Protein AF-0000000084381782 (afdb_homodimer)

Nearest PDB structures (foldseek):
  8chu-assembly1_B  TM=3.342E-01  e=2.076E-02  Homo sapiens
  6mnz-assembly1_B  TM=7.557E-01  e=1.069E+00  Acinetobacter baumannii
  8cht-assembly1_A  TM=3.251E-01  e=6.348E-02  Homo sapiens
  8e0w-assembly2_B  TM=3.576E-01  e=4.389E+00  Mus musculus
  8chu-assembly1_B  TM=3.341E-01  e=1.774E-02  Homo sapiens

Foldseek 3Di:
DPPPPPCVVCPPPQKDWLDWAWFQAQNAIWIWTKIARNVLRKIKIWTAHPDDPRHRPTFKMKIGHCLLVDPPQWDDPDLFKIWGAPIDIDGDDPPHDQQVQQDDPRRTGMTGGPHSVRVVCVNVSSVPPCPPVPPPPPPPPPPPD/DPPPPPCVVCPPPQKDWQDWAWFQAQNAIWIWTKIARNVLRKIKIWTAHPDDPRHRPTFKMKIGHCLLVDPPQWDDPDLFKIWGAPIDIDGDDPPHDQQVQQDDPRRTGMTGGPHSVRVVCVNVSSVPPCPPVPPPPPPPPPPPD

Secondary structure (DSSP, 8-state):
------HHHHHHHTEEEEEEEEEEETTEEEEEEEEEETTT--EEEEEEE-SSTTTT-EEEEEEESSGGGSTTSEEE-SSSEEEESS--EEE--TT--GGGGEETTTTEEEEEESSHHHHHHGGGGGS------------------/------HHHHHHHTEEEEEEEEEEETTEEEEEEEEEETTT--EEEEEEE-SSTTTT-EEEEEEESSGGGSTTSEEE-SSSEEEESS--EEE--TT--GGGGEETTTTEEEEEESSHHHHHHGGGGGS------------------

pLDDT: mean 82.88, std 23.73, range [21.62, 98.88]

Structure (mmCIF, N/CA/C/O backbone):
data_AF-0000000084381782-model_v1
#
loop_
_entity.id
_entity.type
_entity.pdbx_description
1 polymer 'PH domain-containing protein'
#
loop_
_atom_site.group_PDB
_atom_site.id
_atom_site.type_symbol
_atom_site.label_atom_id
_atom_site.label_alt_id
_atom_site.label_comp_id
_atom_site.label_asym_id
_atom_site.label_entity_id
_atom_site.label_seq_id
_atom_site.pdbx_PDB_ins_code
_atom_site.Cartn_x
_atom_site.Cartn_y
_atom_site.Cartn_z
_atom_site.occupancy
_atom_site.B_iso_or_equiv
_atom_site.auth_seq_id
_atom_site.auth_comp_id
_atom_site.auth_asym_id
_atom_site.auth_atom_id
_atom_site.pdbx_PDB_model_num
ATOM 1 N N . MET A 1 1 ? 2.871 -11.438 -27.047 1 21.62 1 MET A N 1
ATOM 2 C CA . MET A 1 1 ? 2.566 -10.016 -26.938 1 21.62 1 MET A CA 1
ATOM 3 C C . MET A 1 1 ? 2.779 -9.516 -25.516 1 21.62 1 MET A C 1
ATOM 5 O O . MET A 1 1 ? 2.043 -9.891 -24.594 1 21.62 1 MET A O 1
ATOM 9 N N . THR A 1 2 ? 4 -9.336 -25.031 1 27.7 2 THR A N 1
ATOM 10 C CA . THR A 1 2 ? 4.383 -8.766 -23.734 1 27.7 2 THR A CA 1
ATOM 11 C C . THR A 1 2 ? 3.844 -7.344 -23.594 1 27.7 2 THR A C 1
ATOM 13 O O . THR A 1 2 ? 4.078 -6.496 -24.469 1 27.7 2 THR A O 1
ATOM 16 N N . ILE A 1 3 ? 2.662 -7.164 -23.141 1 30.39 3 ILE A N 1
ATOM 17 C CA . ILE A 1 3 ? 2.123 -5.828 -22.906 1 30.39 3 ILE A CA 1
ATOM 18 C C . ILE A 1 3 ? 3.24 -4.895 -22.453 1 30.39 3 ILE A C 1
ATOM 20 O O . ILE A 1 3 ? 3.898 -5.148 -21.438 1 30.39 3 ILE A O 1
ATOM 24 N N . ASP A 1 4 ? 3.721 -4.086 -23.375 1 31.53 4 ASP A N 1
ATOM 25 C CA . ASP A 1 4 ? 4.672 -2.998 -23.172 1 31.53 4 ASP A CA 1
ATOM 26 C C . ASP A 1 4 ? 4.242 -2.088 -22.031 1 31.53 4 ASP A C 1
ATOM 28 O O . ASP A 1 4 ? 3.291 -1.315 -22.172 1 31.53 4 ASP A O 1
ATOM 32 N N . ILE A 1 5 ? 4.34 -2.508 -20.906 1 37.28 5 ILE A N 1
ATOM 33 C CA . ILE A 1 5 ? 4.199 -1.568 -19.797 1 37.28 5 ILE A CA 1
ATOM 34 C C . ILE A 1 5 ? 4.863 -0.242 -20.156 1 37.28 5 ILE A C 1
ATOM 36 O O . ILE A 1 5 ? 6.047 -0.206 -20.5 1 37.28 5 ILE A O 1
ATOM 40 N N . ASN A 1 6 ? 4.094 0.686 -20.625 1 34.97 6 ASN A N 1
ATOM 41 C CA . ASN A 1 6 ? 4.645 2.002 -20.922 1 34.97 6 ASN A CA 1
ATOM 42 C C . ASN A 1 6 ? 5.734 2.396 -19.938 1 34.97 6 ASN A C 1
ATOM 44 O O . ASN A 1 6 ? 5.52 2.354 -18.719 1 34.97 6 ASN A O 1
ATOM 48 N N . ALA A 1 7 ? 7 2.443 -20.266 1 38.06 7 ALA A N 1
ATOM 49 C CA . ALA A 1 7 ? 8.234 2.891 -19.625 1 38.06 7 ALA A CA 1
ATOM 50 C C . ALA A 1 7 ? 7.977 4.09 -18.719 1 38.06 7 ALA A C 1
ATOM 52 O O . ALA A 1 7 ? 8.641 4.25 -17.688 1 38.06 7 ALA A O 1
ATOM 53 N N . SER A 1 8 ? 7.102 4.867 -19.156 1 39.31 8 SER A N 1
ATOM 54 C CA . SER A 1 8 ? 6.836 6.098 -18.406 1 39.31 8 SER A CA 1
ATOM 55 C C . SER A 1 8 ? 6.301 5.797 -17.016 1 39.31 8 SER A C 1
ATOM 57 O O . SER A 1 8 ? 6.57 6.539 -16.062 1 39.31 8 SER A O 1
ATOM 59 N N . GLU A 1 9 ? 5.457 4.848 -16.875 1 43.03 9 GLU A N 1
ATOM 60 C CA . GLU A 1 9 ? 4.93 4.449 -15.578 1 43.03 9 GLU A CA 1
ATOM 61 C C . GLU A 1 9 ? 6.047 3.969 -14.656 1 43.03 9 GLU A C 1
ATOM 63 O O . GLU A 1 9 ? 5.969 4.145 -13.438 1 43.03 9 GLU A O 1
ATOM 68 N N . PHE A 1 10 ? 7.207 3.289 -15.281 1 42.75 10 PHE A N 1
ATOM 69 C CA . PHE A 1 10 ? 8.391 2.803 -14.586 1 42.75 10 PHE A CA 1
ATOM 70 C C . PHE A 1 10 ? 9.023 3.912 -13.75 1 42.75 10 PHE A C 1
ATOM 72 O O . PHE A 1 10 ? 9.477 3.666 -12.633 1 42.75 10 PHE A O 1
ATOM 79 N N . ARG A 1 11 ? 9.211 5.117 -14.508 1 45.03 11 ARG A N 1
ATOM 80 C CA . ARG A 1 11 ? 10.156 6.113 -14.008 1 45.03 11 ARG A CA 1
ATOM 81 C C . ARG A 1 11 ? 9.57 6.859 -12.805 1 45.03 11 ARG A C 1
ATOM 83 O O . ARG A 1 11 ? 10.312 7.305 -11.93 1 45.03 11 ARG A O 1
ATOM 90 N N . LEU A 1 12 ? 8.242 6.949 -12.797 1 49.5 12 LEU A N 1
ATOM 91 C CA . LEU A 1 12 ? 7.738 7.879 -11.797 1 49.5 12 LEU A CA 1
ATOM 92 C C . LEU A 1 12 ? 7.844 7.281 -10.398 1 49.5 12 LEU A C 1
ATOM 94 O O . LEU A 1 12 ? 8.047 8.008 -9.422 1 49.5 12 LEU A O 1
ATOM 98 N N . SER A 1 13 ? 7.996 5.941 -10.25 1 66.75 13 SER A N 1
ATOM 99 C CA . SER A 1 13 ? 7.91 5.391 -8.898 1 66.75 13 SER A CA 1
ATOM 100 C C . SER A 1 13 ? 9.227 4.738 -8.484 1 66.75 13 SER A C 1
ATOM 102 O O . SER A 1 13 ? 9.398 4.355 -7.324 1 66.75 13 SER A O 1
ATOM 104 N N . GLY A 1 14 ? 10.328 4.844 -9.391 1 82.06 14 GLY A N 1
ATOM 105 C CA . GLY A 1 14 ? 11.555 4.156 -9.031 1 82.06 14 GLY A CA 1
ATOM 106 C C . GLY A 1 14 ? 11.414 2.645 -9.023 1 82.06 14 GLY A C 1
ATOM 107 O O . GLY A 1 14 ? 12.273 1.938 -8.5 1 82.06 14 GLY A O 1
ATOM 108 N N . GLU A 1 15 ? 10.266 2.156 -9.578 1 87.81 15 GLU A N 1
ATOM 109 C CA . GLU A 1 15 ? 10.023 0.717 -9.602 1 87.81 15 GLU A CA 1
ATOM 110 C C . GLU A 1 15 ? 9.805 0.212 -11.023 1 87.81 15 GLU A C 1
ATOM 112 O O . GLU A 1 15 ? 9.297 0.943 -11.875 1 87.81 15 GLU A O 1
ATOM 117 N N . LYS A 1 16 ? 10.25 -0.992 -11.273 1 91.69 16 LYS A N 1
ATOM 118 C CA . LYS A 1 16 ? 9.992 -1.681 -12.539 1 91.69 16 LYS A CA 1
ATOM 119 C C . LYS A 1 16 ? 9.109 -2.908 -12.32 1 91.69 16 LYS A C 1
ATOM 121 O O . LYS A 1 16 ? 9.312 -3.662 -11.367 1 91.69 16 LYS A O 1
ATOM 126 N N . LYS A 1 17 ? 8.141 -3.062 -13.18 1 94 17 LYS A N 1
ATOM 127 C CA . LYS A 1 17 ? 7.293 -4.246 -13.133 1 94 17 LYS A CA 1
ATOM 128 C C . LYS A 1 17 ? 8.031 -5.477 -13.656 1 94 17 LYS A C 1
ATOM 130 O O . LYS A 1 17 ? 8.547 -5.461 -14.773 1 94 17 LYS A O 1
ATOM 135 N N . THR A 1 18 ? 8.008 -6.555 -12.891 1 96.44 18 THR A N 1
ATOM 136 C CA . THR A 1 18 ? 8.75 -7.742 -13.297 1 96.44 18 THR A CA 1
ATOM 137 C C . THR A 1 18 ? 7.809 -8.922 -13.531 1 96.44 18 THR A C 1
ATOM 139 O O . THR A 1 18 ? 8.203 -9.93 -14.109 1 96.44 18 THR A O 1
ATOM 142 N N . PHE A 1 19 ? 6.605 -8.836 -13.156 1 97.56 19 PHE A N 1
ATOM 143 C CA . PHE A 1 19 ? 5.672 -9.953 -13.242 1 97.56 19 PHE A CA 1
ATOM 144 C C . PHE A 1 19 ? 4.234 -9.477 -13.07 1 97.56 19 PHE A C 1
ATOM 146 O O . PHE A 1 19 ? 3.98 -8.516 -12.344 1 97.56 19 PHE A O 1
ATOM 153 N N . GLN A 1 20 ? 3.338 -10.172 -13.672 1 98.12 20 GLN A N 1
ATOM 154 C CA . GLN A 1 20 ? 1.912 -9.961 -13.453 1 98.12 20 GLN A CA 1
ATOM 155 C C . GLN A 1 20 ? 1.111 -11.219 -13.758 1 98.12 20 GLN A C 1
ATOM 157 O O . GLN A 1 20 ? 1.409 -11.938 -14.719 1 98.12 20 GLN A O 1
ATOM 162 N N . ALA A 1 21 ? 0.117 -11.477 -12.984 1 98.75 21 ALA A N 1
ATOM 163 C CA . ALA A 1 21 ? -0.781 -12.609 -13.211 1 98.75 21 ALA A CA 1
ATOM 164 C C . ALA A 1 21 ? -2.072 -12.445 -12.414 1 98.75 21 ALA A C 1
ATOM 166 O O . ALA A 1 21 ? -2.197 -11.531 -11.602 1 98.75 21 ALA A O 1
ATOM 167 N N . GLN A 1 22 ? -3.025 -13.328 -12.695 1 98.69 22 GLN A N 1
ATOM 168 C CA . GLN A 1 22 ? -4.273 -13.375 -11.938 1 98.69 22 GLN A CA 1
ATOM 169 C C . GLN A 1 22 ? -4.227 -14.469 -10.875 1 98.69 22 GLN A C 1
ATOM 171 O O . GLN A 1 22 ? -3.709 -15.562 -11.117 1 98.69 22 GLN A O 1
ATOM 176 N N . ILE A 1 23 ? -4.82 -14.156 -9.75 1 98.88 23 ILE A N 1
ATOM 177 C CA . ILE A 1 23 ? -4.805 -15.102 -8.633 1 98.88 23 ILE A CA 1
ATOM 178 C C . ILE A 1 23 ? -6.207 -15.234 -8.055 1 98.88 23 ILE A C 1
ATOM 180 O O . ILE A 1 23 ? -7.078 -14.398 -8.305 1 98.88 23 ILE A O 1
ATOM 184 N N . ILE A 1 24 ? -6.449 -16.344 -7.375 1 98.44 24 ILE A N 1
ATOM 185 C CA . ILE A 1 24 ? -7.613 -16.531 -6.512 1 98.44 24 ILE A CA 1
ATOM 186 C C . ILE A 1 24 ? -7.211 -16.328 -5.055 1 98.44 24 ILE A C 1
ATOM 188 O O . ILE A 1 24 ? -6.375 -17.062 -4.523 1 98.44 24 ILE A O 1
ATOM 192 N N . ASP A 1 25 ? -7.777 -15.398 -4.438 1 97.25 25 ASP A N 1
ATOM 193 C CA . ASP A 1 25 ? -7.352 -14.914 -3.125 1 97.25 25 ASP A CA 1
ATOM 194 C C . ASP A 1 25 ? -8.547 -14.578 -2.246 1 97.25 25 ASP A C 1
ATOM 196 O O . ASP A 1 25 ? -9.203 -13.555 -2.453 1 97.25 25 ASP A O 1
ATOM 200 N N . ASP A 1 26 ? -8.734 -15.422 -1.203 1 96.75 26 ASP A N 1
ATOM 201 C CA . ASP A 1 26 ? -9.859 -15.289 -0.285 1 96.75 26 ASP A CA 1
ATOM 202 C C . ASP A 1 26 ? -11.188 -15.328 -1.037 1 96.75 26 ASP A C 1
ATOM 204 O O . ASP A 1 26 ? -12.078 -14.516 -0.778 1 96.75 26 ASP A O 1
ATOM 208 N N . GLY A 1 27 ? -11.219 -16.188 -2.031 1 95.5 27 GLY A N 1
ATOM 209 C CA . GLY A 1 27 ? -12.453 -16.469 -2.736 1 95.5 27 GLY A CA 1
ATOM 210 C C . GLY A 1 27 ? -12.727 -15.508 -3.879 1 95.5 27 GLY A C 1
ATOM 211 O O . GLY A 1 27 ? -13.727 -15.641 -4.586 1 95.5 27 GLY A O 1
ATOM 212 N N . TYR A 1 28 ? -11.859 -14.547 -4.129 1 96.5 28 TYR A N 1
ATOM 213 C CA . TYR A 1 28 ? -12.031 -13.578 -5.207 1 96.5 28 TYR A CA 1
ATOM 214 C C . TYR A 1 28 ? -10.867 -13.641 -6.188 1 96.5 28 TYR A C 1
ATOM 216 O O . TYR A 1 28 ? -9.773 -14.094 -5.832 1 96.5 28 TYR A O 1
ATOM 224 N N . GLN A 1 29 ? -11.172 -13.203 -7.379 1 97.56 29 GLN A N 1
ATOM 225 C CA . GLN A 1 29 ? -10.094 -13.062 -8.344 1 97.56 29 GLN A CA 1
ATOM 226 C C . GLN A 1 29 ? -9.445 -11.688 -8.25 1 97.56 29 GLN A C 1
ATOM 228 O O . GLN A 1 29 ? -10.133 -10.664 -8.305 1 97.56 29 GLN A O 1
ATOM 233 N N . HIS A 1 30 ? -8.156 -11.656 -8.086 1 98.31 30 HIS A N 1
ATOM 234 C CA . HIS A 1 30 ? -7.375 -10.43 -8.031 1 98.31 30 HIS A CA 1
ATOM 235 C C . HIS A 1 30 ? -6.246 -10.438 -9.055 1 98.31 30 HIS A C 1
ATOM 237 O O . HIS A 1 30 ? -5.895 -11.5 -9.578 1 98.31 30 HIS A O 1
ATOM 243 N N . SER A 1 31 ? -5.816 -9.227 -9.445 1 98.12 31 SER A N 1
ATOM 244 C CA . SER A 1 31 ? -4.566 -9.078 -10.18 1 98.12 31 SER A CA 1
ATOM 245 C C . SER A 1 31 ? -3.375 -8.969 -9.234 1 98.12 31 SER A C 1
ATOM 247 O O . SER A 1 31 ? -3.42 -8.219 -8.258 1 98.12 31 SER A O 1
ATOM 249 N N . LEU A 1 32 ? -2.314 -9.773 -9.477 1 98.62 32 LEU A N 1
ATOM 250 C CA . LEU A 1 32 ? -1.061 -9.688 -8.734 1 98.62 32 LEU A CA 1
ATOM 251 C C . LEU A 1 32 ? 0.053 -9.125 -9.617 1 98.62 32 LEU A C 1
ATOM 253 O O . LEU A 1 32 ? 0.26 -9.594 -10.734 1 98.62 32 LEU A O 1
ATOM 257 N N . VAL A 1 33 ? 0.706 -8.133 -9.094 1 97.5 33 VAL A N 1
ATOM 258 C CA . VAL A 1 33 ? 1.853 -7.551 -9.781 1 97.5 33 VAL A CA 1
ATOM 259 C C . VAL A 1 33 ? 3.066 -7.551 -8.859 1 97.5 33 VAL A C 1
ATOM 261 O O . VAL A 1 33 ? 2.936 -7.348 -7.648 1 97.5 33 VAL A O 1
ATOM 264 N N . VAL A 1 34 ? 4.223 -7.832 -9.438 1 97.5 34 VAL A N 1
ATOM 265 C CA . VAL A 1 34 ? 5.488 -7.711 -8.727 1 97.5 34 VAL A CA 1
ATOM 266 C C . VAL A 1 34 ? 6.289 -6.539 -9.289 1 97.5 34 VAL A C 1
ATOM 268 O O . VAL A 1 34 ? 6.465 -6.426 -10.5 1 97.5 34 VAL A O 1
ATOM 271 N N . TYR A 1 35 ? 6.668 -5.66 -8.391 1 94 35 TYR A N 1
ATOM 272 C CA . TYR A 1 35 ? 7.555 -4.551 -8.719 1 94 35 TYR A CA 1
ATOM 273 C C . TYR A 1 35 ? 8.914 -4.715 -8.047 1 94 35 TYR A C 1
ATOM 275 O O . TYR A 1 35 ? 8.992 -5.207 -6.922 1 94 35 TYR A O 1
ATOM 283 N N . GLN A 1 36 ? 9.953 -4.266 -8.75 1 93.81 36 GLN A N 1
ATOM 284 C CA . GLN A 1 36 ? 11.289 -4.172 -8.172 1 93.81 36 GLN A CA 1
ATOM 285 C C . GLN A 1 36 ? 11.727 -2.715 -8.031 1 93.81 36 GLN A C 1
ATOM 287 O O . GLN A 1 36 ? 11.664 -1.95 -9 1 93.81 36 GLN A O 1
ATOM 292 N N . ASP A 1 37 ? 12.008 -2.402 -6.793 1 89.38 37 ASP A N 1
ATOM 293 C CA . ASP A 1 37 ? 12.617 -1.094 -6.562 1 89.38 37 ASP A CA 1
ATOM 294 C C . ASP A 1 37 ? 14.016 -1.026 -7.164 1 89.38 37 ASP A C 1
ATOM 296 O O . ASP A 1 37 ? 14.898 -1.801 -6.785 1 89.38 37 ASP A O 1
ATOM 300 N N . ILE A 1 38 ? 14.273 -0.089 -7.984 1 88.12 38 ILE A N 1
ATOM 301 C CA . ILE A 1 38 ? 15.523 -0.025 -8.742 1 88.12 38 ILE A CA 1
ATOM 302 C C . ILE A 1 38 ? 16.672 0.349 -7.809 1 88.12 38 ILE A C 1
ATOM 304 O O . ILE A 1 38 ? 17.766 -0.211 -7.906 1 88.12 38 ILE A O 1
ATOM 308 N N . ALA A 1 39 ? 16.469 1.196 -6.93 1 84.75 39 ALA A N 1
ATOM 309 C CA . ALA A 1 39 ? 17.516 1.704 -6.051 1 84.75 39 ALA A CA 1
ATOM 310 C C . ALA A 1 39 ? 17.906 0.664 -5.004 1 84.75 39 ALA A C 1
ATOM 312 O O . ALA A 1 39 ? 19.094 0.44 -4.754 1 84.75 39 ALA A O 1
ATOM 313 N N . THR A 1 40 ? 16.906 -0.037 -4.41 1 86.5 40 THR A N 1
ATOM 314 C CA . THR A 1 40 ? 17.188 -0.917 -3.279 1 86.5 40 THR A CA 1
ATOM 315 C C . THR A 1 40 ? 17.188 -2.377 -3.723 1 86.5 40 THR A C 1
ATOM 317 O O . THR A 1 40 ? 17.641 -3.252 -2.982 1 86.5 40 THR A O 1
ATOM 320 N N . GLN A 1 41 ? 16.719 -2.641 -4.871 1 90.81 41 GLN A N 1
ATOM 321 C CA . GLN A 1 41 ? 16.656 -3.975 -5.457 1 90.81 41 GLN A CA 1
ATOM 322 C C . GLN A 1 41 ? 15.641 -4.848 -4.715 1 90.81 41 GLN A C 1
ATOM 324 O O . GLN A 1 41 ? 15.586 -6.059 -4.934 1 90.81 41 GLN A O 1
ATOM 329 N N . SER A 1 42 ? 14.891 -4.27 -3.789 1 92.25 42 SER A N 1
ATOM 330 C CA . SER A 1 42 ? 13.828 -4.988 -3.096 1 92.25 42 SER A CA 1
ATOM 331 C C . SER A 1 42 ? 12.586 -5.129 -3.977 1 92.25 42 SER A C 1
ATOM 333 O O . SER A 1 42 ? 12.453 -4.426 -4.98 1 92.25 42 SER A O 1
ATOM 335 N N . PHE A 1 43 ? 11.711 -6.062 -3.59 1 95.25 43 PHE A N 1
ATOM 336 C CA . PHE A 1 43 ? 10.516 -6.32 -4.387 1 95.25 43 PHE A CA 1
ATOM 337 C C . PHE A 1 43 ? 9.258 -5.965 -3.605 1 95.25 43 PHE A C 1
ATOM 339 O O . PHE A 1 43 ? 9.242 -6.023 -2.373 1 95.25 43 PHE A O 1
ATOM 346 N N . ARG A 1 44 ? 8.258 -5.574 -4.309 1 94.56 44 ARG A N 1
ATOM 347 C CA . ARG A 1 44 ? 6.922 -5.352 -3.76 1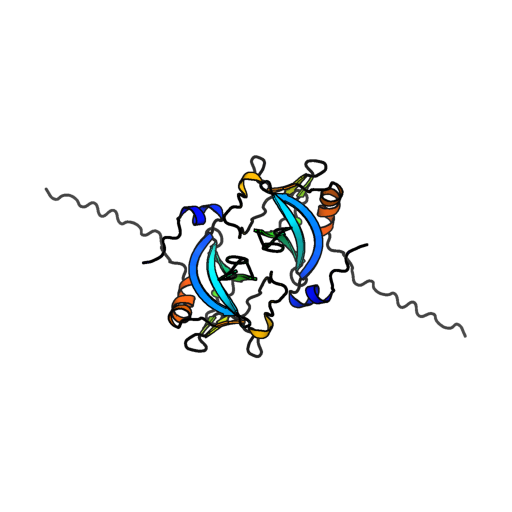 94.56 44 ARG A CA 1
ATOM 348 C C . ARG A 1 44 ? 5.879 -6.199 -4.484 1 94.56 44 ARG A C 1
ATOM 350 O O . ARG A 1 44 ? 5.809 -6.184 -5.715 1 94.56 44 ARG A O 1
ATOM 357 N N . LEU A 1 45 ? 5.156 -7.016 -3.744 1 97.5 45 LEU A N 1
ATOM 358 C CA . LEU A 1 45 ? 3.959 -7.68 -4.246 1 97.5 45 LEU A CA 1
ATOM 359 C C . LEU A 1 45 ? 2.729 -6.797 -4.059 1 97.5 45 LEU A C 1
ATOM 361 O O . LEU A 1 45 ? 2.529 -6.227 -2.984 1 97.5 45 LEU A O 1
ATOM 365 N N . HIS A 1 46 ? 1.964 -6.734 -5.098 1 96.69 46 HIS A N 1
ATOM 366 C CA . HIS A 1 46 ? 0.813 -5.84 -5.086 1 96.69 46 HIS A CA 1
ATOM 367 C C . HIS A 1 46 ? -0.42 -6.516 -5.676 1 96.69 46 HIS A C 1
ATOM 369 O O . HIS A 1 46 ? -0.453 -6.828 -6.867 1 96.69 46 HIS A O 1
ATOM 375 N N . ALA A 1 47 ? -1.412 -6.785 -4.848 1 98 47 ALA A N 1
ATOM 376 C CA . ALA A 1 47 ? -2.672 -7.371 -5.297 1 98 47 ALA A CA 1
ATOM 377 C C . ALA A 1 47 ? -3.768 -6.316 -5.387 1 98 47 ALA A C 1
ATOM 379 O O . ALA A 1 47 ? -3.932 -5.504 -4.473 1 98 47 ALA A O 1
ATOM 380 N N . MET A 1 48 ? -4.52 -6.352 -6.441 1 97.12 48 MET A N 1
ATOM 381 C CA . MET A 1 48 ? -5.574 -5.367 -6.672 1 97.12 48 MET A CA 1
ATOM 382 C C . MET A 1 48 ? -6.832 -6.031 -7.215 1 97.12 48 MET A C 1
ATOM 384 O O . MET A 1 48 ? -6.762 -7.113 -7.805 1 97.12 48 MET A O 1
ATOM 388 N N . VAL A 1 49 ? -7.977 -5.379 -7.047 1 96.62 49 VAL A N 1
ATOM 389 C CA . VAL A 1 49 ? -9.25 -5.844 -7.59 1 96.62 49 VAL A CA 1
ATOM 390 C C . VAL A 1 49 ? -9.164 -5.914 -9.117 1 96.62 49 VAL A C 1
ATOM 392 O O . VAL A 1 49 ? -8.617 -5.008 -9.75 1 96.62 49 VAL A O 1
ATOM 395 N N . ARG A 1 50 ? -9.664 -6.945 -9.625 1 95.19 50 ARG A N 1
ATOM 396 C CA . ARG A 1 50 ? -9.445 -7.211 -11.039 1 95.19 50 ARG A CA 1
ATOM 397 C C . ARG A 1 50 ? -10.562 -6.613 -11.891 1 95.19 50 ARG A C 1
ATOM 399 O O . ARG A 1 50 ? -10.328 -6.156 -13.008 1 95.19 50 ARG A O 1
ATOM 406 N N . ASP A 1 51 ? -11.758 -6.672 -11.391 1 92.5 51 ASP A N 1
ATOM 407 C CA . ASP A 1 51 ? -12.891 -6.316 -12.234 1 92.5 51 ASP A CA 1
ATOM 408 C C . ASP A 1 51 ? -13.875 -5.418 -11.492 1 92.5 51 ASP A C 1
ATOM 410 O O . ASP A 1 51 ? -13.766 -5.246 -10.273 1 92.5 51 ASP A O 1
ATOM 414 N N . GLY A 1 52 ? -14.82 -4.695 -12.359 1 92.69 52 GLY A N 1
ATOM 415 C CA . GLY A 1 52 ? -15.891 -3.912 -11.766 1 92.69 52 GLY A CA 1
ATOM 416 C C . GLY A 1 52 ? -15.477 -2.49 -11.43 1 92.69 52 GLY A C 1
ATOM 417 O O . GLY A 1 52 ? -14.461 -2 -11.938 1 92.69 52 GLY A O 1
ATOM 418 N N . VAL A 1 53 ? -16.25 -1.818 -10.617 1 90.38 53 VAL A N 1
ATOM 419 C CA . VAL A 1 53 ? -16.094 -0.402 -10.305 1 90.38 53 VAL A CA 1
ATOM 420 C C . VAL A 1 53 ? -14.836 -0.2 -9.445 1 90.38 53 VAL A C 1
ATOM 422 O O . VAL A 1 53 ? -14.211 0.859 -9.5 1 90.38 53 VAL A O 1
ATOM 425 N N . LEU A 1 54 ? -14.43 -1.252 -8.828 1 92.44 54 LEU A N 1
ATOM 426 C CA . LEU A 1 54 ? -13.281 -1.128 -7.934 1 92.44 54 LEU A CA 1
ATOM 427 C C . LEU A 1 54 ? -12.023 -1.69 -8.578 1 92.44 54 LEU A C 1
ATOM 429 O O . LEU A 1 54 ? -11.031 -1.94 -7.891 1 92.44 54 LEU A O 1
ATOM 433 N N . ARG A 1 55 ? -12.094 -1.864 -9.914 1 92.81 55 ARG A N 1
ATOM 434 C CA . ARG A 1 55 ? -10.922 -2.359 -10.625 1 92.81 55 ARG A CA 1
ATOM 435 C C . ARG A 1 55 ? -9.688 -1.522 -10.297 1 92.81 55 ARG A C 1
ATOM 437 O O . ARG A 1 55 ? -9.758 -0.292 -10.273 1 92.81 55 ARG A O 1
ATOM 444 N N . GLN A 1 56 ? -8.586 -2.229 -10.016 1 92.44 56 GLN A N 1
ATOM 445 C CA . GLN A 1 56 ? -7.277 -1.645 -9.734 1 92.44 56 GLN A CA 1
ATOM 446 C C . GLN A 1 56 ? -7.203 -1.127 -8.305 1 92.44 56 GLN A C 1
ATOM 448 O O . GLN A 1 56 ? -6.156 -0.649 -7.859 1 92.44 56 GLN A O 1
ATOM 453 N N . CYS A 1 57 ? -8.281 -1.249 -7.504 1 93.88 57 CYS A N 1
ATOM 454 C CA . CYS A 1 57 ? -8.195 -0.914 -6.09 1 93.88 57 CYS A CA 1
ATOM 455 C C . CYS A 1 57 ? -7.305 -1.901 -5.348 1 93.88 57 CYS A C 1
ATOM 457 O O . CYS A 1 57 ? -7.512 -3.113 -5.43 1 93.88 57 CYS A O 1
ATOM 459 N N . PRO A 1 58 ? -6.352 -1.363 -4.57 1 95.25 58 PRO A N 1
ATOM 460 C CA . PRO A 1 58 ? -5.438 -2.252 -3.85 1 95.25 58 PRO A CA 1
ATOM 461 C C . PRO A 1 58 ? -6.141 -3.08 -2.777 1 95.25 58 PRO A C 1
ATOM 463 O O . PRO A 1 58 ? -7.027 -2.574 -2.082 1 95.25 58 PRO A O 1
ATOM 466 N N . VAL A 1 59 ? -5.785 -4.297 -2.686 1 96.25 59 VAL A N 1
ATOM 467 C CA . VAL A 1 59 ? -6.293 -5.188 -1.648 1 96.25 59 VAL A CA 1
ATOM 468 C C . VAL A 1 59 ? -5.238 -5.375 -0.563 1 96.25 59 VAL A C 1
ATOM 470 O O . VAL A 1 59 ? -5.508 -5.164 0.621 1 96.25 59 VAL A O 1
ATOM 473 N N . TRP A 1 60 ? -4.02 -5.766 -0.96 1 94.94 60 TRP A N 1
ATOM 474 C CA . TRP A 1 60 ? -2.887 -5.863 -0.047 1 94.94 60 TRP A CA 1
ATOM 475 C C . TRP A 1 60 ? -1.571 -5.645 -0.786 1 94.94 60 TRP A C 1
ATOM 477 O O . TRP A 1 60 ? -1.521 -5.73 -2.016 1 94.94 60 TRP A O 1
ATOM 487 N N . THR A 1 61 ? -0.572 -5.242 -0.019 1 94.62 61 THR A N 1
ATOM 488 C CA . THR A 1 61 ? 0.807 -5.133 -0.482 1 94.62 61 THR A CA 1
ATOM 489 C C . THR A 1 61 ? 1.758 -5.84 0.478 1 94.62 61 THR A C 1
ATOM 491 O O . THR A 1 61 ? 1.541 -5.836 1.691 1 94.62 61 THR A O 1
ATOM 494 N N . ALA A 1 62 ? 2.748 -6.449 -0.096 1 95.25 62 ALA A N 1
ATOM 495 C CA . ALA A 1 62 ? 3.82 -7.043 0.699 1 95.25 62 ALA A CA 1
ATOM 496 C C . ALA A 1 62 ? 5.191 -6.656 0.149 1 95.25 62 ALA A C 1
ATOM 498 O O . ALA A 1 62 ? 5.344 -6.449 -1.057 1 95.25 62 ALA A O 1
ATOM 499 N N . PHE A 1 63 ? 6.086 -6.59 1.051 1 92.69 63 PHE A N 1
ATOM 500 C CA . PHE A 1 63 ? 7.453 -6.27 0.664 1 92.69 63 PHE A CA 1
ATOM 501 C C . PHE A 1 63 ? 8.375 -7.457 0.904 1 92.69 63 PHE A C 1
ATOM 503 O O . PHE A 1 63 ? 8.336 -8.078 1.966 1 92.69 63 PHE A O 1
ATOM 510 N N . VAL A 1 64 ? 9.102 -7.715 -0.135 1 95.88 64 VAL A N 1
ATOM 511 C CA . VAL A 1 64 ? 10.117 -8.766 -0.063 1 95.88 64 VAL A CA 1
ATOM 512 C C . VAL A 1 64 ? 11.508 -8.141 -0.121 1 95.88 64 VAL A C 1
ATOM 514 O O . VAL A 1 64 ? 11.93 -7.641 -1.166 1 95.88 64 VAL A O 1
ATOM 517 N N . THR A 1 65 ? 12.141 -8.125 1.006 1 92.81 65 THR A N 1
ATOM 518 C CA . THR A 1 65 ? 13.469 -7.543 1.115 1 92.81 65 THR A CA 1
ATOM 519 C C . THR A 1 65 ? 14.531 -8.633 1.23 1 92.81 65 THR A C 1
ATOM 521 O O . THR A 1 65 ? 14.977 -9.188 0.222 1 92.81 65 THR A O 1
ATOM 524 N N . HIS A 1 66 ? 14.664 -9.211 2.404 1 91.81 66 HIS A N 1
ATOM 525 C CA . HIS A 1 66 ? 15.688 -10.227 2.65 1 91.81 66 HIS A CA 1
ATOM 526 C C . HIS A 1 66 ? 15.148 -11.633 2.402 1 91.81 66 HIS A C 1
ATOM 528 O O . HIS A 1 66 ? 15.914 -12.578 2.266 1 91.81 66 HIS A O 1
ATOM 534 N N . GLN A 1 67 ? 13.875 -11.859 2.439 1 93.25 67 GLN A N 1
ATOM 535 C CA . GLN A 1 67 ? 13.258 -13.172 2.305 1 93.25 67 GLN A CA 1
ATOM 536 C C . GLN A 1 67 ? 13.758 -13.883 1.051 1 93.25 67 GLN A C 1
ATOM 538 O O . GLN A 1 67 ? 14.031 -15.086 1.082 1 93.25 67 GLN A O 1
ATOM 543 N N . SER A 1 68 ? 13.883 -13.086 -0.017 1 93.25 68 SER A N 1
ATOM 544 C CA . SER A 1 68 ? 14.188 -13.688 -1.313 1 93.25 68 SER A CA 1
ATOM 545 C C . SER A 1 68 ? 15.609 -14.234 -1.348 1 93.25 68 SER A C 1
ATOM 547 O O . SER A 1 68 ? 15.984 -14.961 -2.273 1 93.25 68 SER A O 1
ATOM 549 N N . ALA A 1 69 ? 16.391 -13.852 -0.425 1 92.12 69 ALA A N 1
ATOM 550 C CA . ALA A 1 69 ? 17.734 -14.398 -0.328 1 92.12 69 ALA A CA 1
ATOM 551 C C . ALA A 1 69 ? 17.703 -15.859 0.113 1 92.12 69 ALA A C 1
ATOM 553 O O . ALA A 1 69 ? 18.656 -16.609 -0.133 1 92.12 69 ALA A O 1
ATOM 554 N N . SER A 1 70 ? 16.703 -16.266 0.831 1 93.62 70 SER A N 1
ATOM 555 C CA . SER A 1 70 ? 16.562 -17.656 1.26 1 93.62 70 SER A CA 1
ATOM 556 C C . SER A 1 70 ? 16.062 -18.547 0.117 1 93.62 70 SER A C 1
ATOM 558 O O . SER A 1 70 ? 15.078 -18.219 -0.542 1 93.62 70 SER A O 1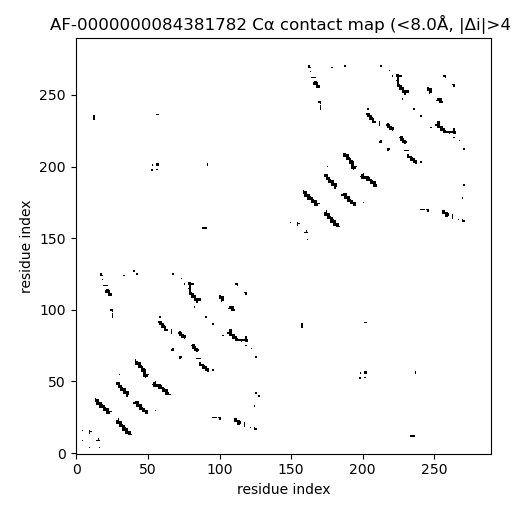
ATOM 560 N N . PRO A 1 71 ? 16.719 -19.688 -0.073 1 93.12 71 PRO A N 1
ATOM 561 C CA . PRO A 1 71 ? 16.281 -20.578 -1.146 1 93.12 71 PRO A CA 1
ATOM 562 C C . PRO A 1 71 ? 14.938 -21.234 -0.84 1 93.12 71 PRO A C 1
ATOM 564 O O . PRO A 1 71 ? 14.32 -21.844 -1.728 1 93.12 71 PRO A O 1
ATOM 567 N N . THR A 1 72 ? 14.453 -21.062 0.406 1 95 72 THR A N 1
ATOM 568 C CA . THR A 1 72 ? 13.242 -21.781 0.779 1 95 72 THR A CA 1
ATOM 569 C C . THR A 1 72 ? 12.078 -20.812 0.986 1 95 72 THR A C 1
ATOM 571 O O . THR A 1 72 ? 10.992 -21.219 1.408 1 95 72 THR A O 1
ATOM 574 N N . TRP A 1 73 ? 12.32 -19.578 0.73 1 96.62 73 TRP A N 1
ATOM 575 C CA . TRP A 1 73 ? 11.281 -18.609 1.047 1 96.62 73 TRP A CA 1
ATOM 576 C C . TRP A 1 73 ? 10.07 -18.781 0.143 1 96.62 73 TRP A C 1
ATOM 578 O O . TRP A 1 73 ? 8.953 -18.422 0.516 1 96.62 73 TRP A O 1
ATOM 588 N N . LEU A 1 74 ? 10.336 -19.328 -1.055 1 97.75 74 LEU A N 1
ATOM 589 C CA . LEU A 1 74 ? 9.32 -19.547 -2.084 1 97.75 74 LEU A CA 1
ATOM 590 C C . LEU A 1 74 ? 9.273 -21.016 -2.488 1 97.75 74 LEU A C 1
ATOM 592 O O . LEU A 1 74 ? 10.266 -21.562 -2.975 1 97.75 74 LEU A O 1
ATOM 596 N N . GLN A 1 75 ? 8.07 -21.609 -2.27 1 97.5 75 GLN A N 1
ATOM 597 C CA . GLN A 1 75 ? 7.938 -23.047 -2.537 1 97.5 75 GLN A CA 1
ATOM 598 C C . GLN A 1 75 ? 6.707 -23.328 -3.389 1 97.5 75 GLN A C 1
ATOM 600 O O . GLN A 1 75 ? 5.594 -22.938 -3.031 1 97.5 75 GLN A O 1
ATOM 605 N N . ARG A 1 76 ? 6.941 -24.062 -4.465 1 97.44 76 ARG A N 1
ATOM 606 C CA . ARG A 1 76 ? 5.816 -24.547 -5.254 1 97.44 76 ARG A CA 1
ATOM 607 C C . ARG A 1 76 ? 5.102 -25.688 -4.527 1 97.44 76 ARG A C 1
ATOM 609 O O . ARG A 1 76 ? 5.738 -26.641 -4.078 1 97.44 76 ARG A O 1
ATOM 616 N N . LYS A 1 77 ? 3.805 -25.609 -4.332 1 97.44 77 LYS A N 1
ATOM 617 C CA . LYS A 1 77 ? 3.029 -26.625 -3.621 1 97.44 77 LYS A CA 1
ATOM 618 C C . LYS A 1 77 ? 2.096 -27.375 -4.57 1 97.44 77 LYS A C 1
ATOM 620 O O . LYS A 1 77 ? 1.483 -28.375 -4.191 1 97.44 77 LYS A O 1
ATOM 625 N N . GLY A 1 78 ? 1.96 -27.047 -5.75 1 97.38 78 GLY A N 1
ATOM 626 C CA . GLY A 1 78 ? 1.119 -27.625 -6.785 1 97.38 78 GLY A CA 1
ATOM 627 C C . GLY A 1 78 ? 1.248 -26.922 -8.125 1 97.38 78 GLY A C 1
ATOM 628 O O . GLY A 1 78 ? 2.16 -26.109 -8.32 1 97.38 78 GLY A O 1
ATOM 629 N N . ARG A 1 79 ? 0.367 -27.172 -8.977 1 98.25 79 ARG A N 1
ATOM 630 C CA . ARG A 1 79 ? 0.42 -26.609 -10.32 1 98.25 79 ARG A CA 1
ATOM 631 C C . ARG A 1 79 ? 0.117 -25.125 -10.297 1 98.25 79 ARG A C 1
ATOM 633 O O . ARG A 1 79 ? 0.621 -24.359 -11.133 1 98.25 79 ARG A O 1
ATOM 640 N N . LYS A 1 80 ? -0.689 -24.734 -9.336 1 98.81 80 LYS A N 1
ATOM 641 C CA . LYS A 1 80 ? -1.13 -23.344 -9.344 1 98.81 80 LYS A CA 1
ATOM 642 C C . LYS A 1 80 ? -0.835 -22.656 -8.016 1 98.81 80 LYS A C 1
ATOM 644 O O . LYS A 1 80 ? -1.174 -21.5 -7.82 1 98.81 80 LYS A O 1
ATOM 649 N N . ARG A 1 81 ? -0.165 -23.375 -7.078 1 98.56 81 ARG A N 1
ATOM 650 C CA . ARG A 1 81 ? -0.024 -22.859 -5.719 1 98.56 81 ARG A CA 1
ATOM 651 C C . ARG A 1 81 ? 1.442 -22.625 -5.371 1 98.56 81 ARG A C 1
ATOM 653 O O . ARG A 1 81 ? 2.289 -23.484 -5.637 1 98.56 81 ARG A O 1
ATOM 660 N N . VAL A 1 82 ? 1.74 -21.516 -4.77 1 98.62 82 VAL A N 1
ATOM 661 C CA . VAL A 1 82 ? 3.066 -21.156 -4.273 1 98.62 82 VAL A CA 1
ATOM 662 C C . VAL A 1 82 ? 2.965 -20.672 -2.834 1 98.62 82 VAL A C 1
ATOM 664 O O . VAL A 1 82 ? 2.061 -19.891 -2.498 1 98.62 82 VAL A O 1
ATOM 667 N N . TRP A 1 83 ? 3.846 -21.125 -1.984 1 98.5 83 TRP A N 1
ATOM 668 C CA . TRP A 1 83 ? 3.938 -20.656 -0.605 1 98.5 83 TRP A CA 1
ATOM 669 C C . TRP A 1 83 ? 5.09 -19.672 -0.439 1 98.5 83 TRP A C 1
ATOM 671 O O . TRP A 1 83 ? 6.191 -19.906 -0.943 1 98.5 83 TRP A O 1
ATOM 681 N N . LEU A 1 84 ? 4.852 -18.641 0.182 1 98.25 84 LEU A N 1
ATOM 682 C CA . LEU A 1 84 ? 5.863 -17.672 0.574 1 98.25 84 LEU A CA 1
ATOM 683 C C . LEU A 1 84 ? 6.066 -17.672 2.086 1 98.25 84 LEU A C 1
ATOM 685 O O . LEU A 1 84 ? 5.105 -17.531 2.846 1 98.25 84 LEU A O 1
ATOM 689 N N . LYS A 1 85 ? 7.285 -17.797 2.479 1 96.56 85 LYS A N 1
ATOM 690 C CA . LYS A 1 85 ? 7.609 -17.812 3.902 1 96.56 85 LYS A CA 1
ATOM 691 C C . LYS A 1 85 ? 8.031 -16.422 4.375 1 96.56 85 LYS A C 1
ATOM 693 O O . LYS A 1 85 ? 8.734 -15.703 3.658 1 96.56 85 LYS A O 1
ATOM 698 N N . ASP A 1 86 ? 7.574 -16.062 5.566 1 93.25 86 ASP A N 1
ATOM 699 C CA . ASP A 1 86 ? 8.023 -14.875 6.289 1 93.25 86 ASP A CA 1
ATOM 700 C C . ASP A 1 86 ? 7.664 -13.594 5.531 1 93.25 86 ASP A C 1
ATOM 702 O O . ASP A 1 86 ? 8.469 -12.672 5.441 1 93.25 86 ASP A O 1
ATOM 706 N N . VAL A 1 87 ? 6.52 -13.602 4.93 1 93.94 87 VAL A N 1
ATOM 707 C CA . VAL A 1 87 ? 6.035 -12.422 4.223 1 93.94 87 VAL A CA 1
ATOM 708 C C . VAL A 1 87 ? 4.895 -11.773 5.008 1 93.94 87 VAL A C 1
ATOM 710 O O . VAL A 1 87 ? 3.934 -12.453 5.383 1 93.94 87 VAL A O 1
ATOM 713 N N . HIS A 1 88 ? 5.066 -10.516 5.328 1 90.19 88 HIS A N 1
ATOM 714 C CA . HIS A 1 88 ? 4.035 -9.727 5.98 1 90.19 88 HIS A CA 1
ATOM 715 C C . HIS A 1 88 ? 3.191 -8.969 4.961 1 90.19 88 HIS A C 1
ATOM 717 O O . HIS A 1 88 ? 3.73 -8.344 4.043 1 90.19 88 HIS A O 1
ATOM 723 N N . LEU A 1 89 ? 1.878 -9.016 5.18 1 93.38 89 LEU A N 1
ATOM 724 C CA . LEU A 1 89 ? 0.992 -8.266 4.297 1 93.38 89 LEU A CA 1
ATOM 725 C C . LEU A 1 89 ? 0.509 -6.984 4.969 1 93.38 89 LEU A C 1
ATOM 727 O O . LEU A 1 89 ? 0.178 -6.988 6.156 1 93.38 89 LEU A O 1
ATOM 731 N N . TYR A 1 90 ? 0.522 -5.941 4.199 1 89.62 90 TYR A N 1
ATOM 732 C CA . TYR A 1 90 ? -0.284 -4.766 4.52 1 89.62 90 TYR A CA 1
ATOM 733 C C . TYR A 1 90 ? -1.631 -4.82 3.807 1 89.62 90 TYR A C 1
ATOM 735 O O . TYR A 1 90 ? -1.697 -4.707 2.58 1 89.62 90 TYR A O 1
ATOM 743 N N . VAL A 1 91 ? -2.676 -4.945 4.609 1 91.94 91 VAL A N 1
ATOM 744 C CA . VAL A 1 91 ? -4.004 -5.176 4.055 1 91.94 91 VAL A CA 1
ATOM 745 C C . VAL A 1 91 ? -4.793 -3.869 4.031 1 91.94 91 VAL A C 1
ATOM 747 O O . VAL A 1 91 ? -4.859 -3.16 5.035 1 91.94 91 VAL A O 1
ATOM 750 N N . PHE A 1 92 ? -5.453 -3.621 2.85 1 90.25 92 PHE A N 1
ATOM 751 C CA . PHE A 1 92 ? -6.156 -2.357 2.66 1 90.25 92 PHE A CA 1
ATOM 752 C C . PHE A 1 92 ? -7.664 -2.584 2.574 1 90.25 92 PHE A C 1
ATOM 754 O O . PHE A 1 92 ? -8.438 -1.627 2.578 1 90.25 92 PHE A O 1
ATOM 761 N N . CYS A 1 93 ? -8.031 -3.773 2.416 1 88.31 93 CYS A N 1
ATOM 762 C CA . CYS A 1 93 ? -9.438 -4.133 2.26 1 88.31 93 CYS A CA 1
ATOM 763 C C . CYS A 1 93 ? -9.984 -4.758 3.535 1 88.31 93 CYS A C 1
ATOM 765 O O . CYS A 1 93 ? -9.531 -5.82 3.957 1 88.31 93 CYS A O 1
ATOM 767 N N . GLN A 1 94 ? -11.016 -4.184 4.039 1 83.81 94 GLN A N 1
ATOM 768 C CA . GLN A 1 94 ? -11.562 -4.594 5.328 1 83.81 94 GLN A CA 1
ATOM 769 C C . GLN A 1 94 ? -12.164 -5.996 5.246 1 83.81 94 GLN A C 1
ATOM 771 O O . GLN A 1 94 ? -12.125 -6.75 6.219 1 83.81 94 GLN A O 1
ATOM 776 N N . GLU A 1 95 ? -12.695 -6.34 4.117 1 88.12 95 GLU A N 1
ATOM 777 C CA . GLU A 1 95 ? -13.367 -7.625 3.963 1 88.12 95 GLU A CA 1
ATOM 778 C C . GLU A 1 95 ? -12.359 -8.75 3.719 1 88.12 95 GLU A C 1
ATOM 780 O O . GLU A 1 95 ? -12.711 -9.93 3.811 1 88.12 95 GLU A O 1
ATOM 785 N N . TYR A 1 96 ? -11.211 -8.375 3.449 1 93.12 96 TYR A N 1
ATOM 786 C CA . TYR A 1 96 ? -10.188 -9.367 3.129 1 93.12 96 TYR A CA 1
ATOM 787 C C . TYR A 1 96 ? -9.703 -10.078 4.387 1 93.12 96 TYR A C 1
ATOM 789 O O . TYR A 1 96 ? -9.391 -9.438 5.391 1 93.12 96 TYR A O 1
ATOM 797 N N . ARG A 1 97 ? -9.617 -11.406 4.301 1 93.38 97 ARG A N 1
ATOM 798 C CA . ARG A 1 97 ? -9.133 -12.242 5.398 1 93.38 97 ARG A CA 1
ATOM 799 C C . ARG A 1 97 ? -7.883 -13.016 4.992 1 93.38 97 ARG A C 1
ATOM 801 O O . ARG A 1 97 ? -7.977 -14.102 4.426 1 93.38 97 ARG A O 1
ATOM 808 N N . GLN A 1 98 ? -6.773 -12.438 5.422 1 93.5 98 GLN A N 1
ATOM 809 C CA . GLN A 1 98 ? -5.512 -13.039 5 1 93.5 98 GLN A CA 1
ATOM 810 C C . GLN A 1 98 ? -5.328 -14.422 5.613 1 93.5 98 GLN A C 1
ATOM 812 O O . GLN A 1 98 ? -4.625 -15.266 5.055 1 93.5 98 GLN A O 1
ATOM 817 N N . GLN A 1 99 ? -5.902 -14.672 6.758 1 93.81 99 GLN A N 1
ATOM 818 C CA . GLN A 1 99 ? -5.754 -15.945 7.449 1 93.81 99 GLN A CA 1
ATOM 819 C C . GLN A 1 99 ? -6.172 -17.109 6.555 1 93.81 99 GLN A C 1
ATOM 821 O O . GLN A 1 99 ? -5.637 -18.219 6.668 1 93.81 99 GLN A O 1
ATOM 826 N N . ASN A 1 100 ? -7.117 -16.875 5.637 1 95.44 100 ASN A N 1
ATOM 827 C CA . ASN A 1 100 ? -7.566 -17.906 4.719 1 95.44 100 ASN A CA 1
ATOM 828 C C . ASN A 1 100 ? -6.457 -18.344 3.764 1 95.44 100 ASN A C 1
ATOM 830 O O . ASN A 1 100 ? -6.539 -19.406 3.145 1 95.44 100 ASN A O 1
ATOM 834 N N . GLN A 1 101 ? -5.426 -17.516 3.633 1 97.06 101 GLN A N 1
ATOM 835 C CA . GLN A 1 101 ? -4.332 -17.797 2.711 1 97.06 101 GLN A CA 1
ATOM 836 C C . GLN A 1 101 ? -3.094 -18.281 3.461 1 97.06 101 GLN A C 1
ATOM 838 O O . GLN A 1 101 ? -2.076 -18.609 2.846 1 97.06 101 GLN A O 1
ATOM 843 N N . ARG A 1 102 ? -3.1 -18.234 4.734 1 96.75 102 ARG A N 1
ATOM 844 C CA . ARG A 1 102 ? -1.968 -18.719 5.523 1 96.75 102 ARG A CA 1
ATOM 845 C C . ARG A 1 102 ? -2.062 -20.219 5.77 1 96.75 102 ARG A C 1
ATOM 847 O O . ARG A 1 102 ? -3.111 -20.719 6.176 1 96.75 102 ARG A O 1
ATOM 854 N N . LYS A 1 103 ? -0.988 -20.875 5.438 1 95.62 103 LYS A N 1
ATOM 855 C CA . LYS A 1 103 ? -0.99 -22.344 5.434 1 95.62 103 LYS A CA 1
ATOM 856 C C . LYS A 1 103 ? 0.148 -22.891 6.289 1 95.62 103 LYS A C 1
ATOM 858 O O . LYS A 1 103 ? 1.21 -22.281 6.391 1 95.62 103 LYS A O 1
ATOM 863 N N . GLY A 1 104 ? -0.052 -24.094 6.75 1 92.12 104 GLY A N 1
ATOM 864 C CA . GLY A 1 104 ? 0.98 -24.797 7.496 1 92.12 104 GLY A CA 1
ATOM 865 C C . GLY A 1 104 ? 1.196 -24.25 8.891 1 92.12 104 GLY A C 1
ATOM 866 O O . GLY A 1 104 ? 0.615 -23.219 9.25 1 92.12 104 GLY A O 1
ATOM 867 N N . GLU A 1 105 ? 2.078 -24.859 9.602 1 90.12 105 GLU A N 1
ATOM 868 C CA . GLU A 1 105 ? 2.355 -24.484 10.984 1 90.12 105 GLU A CA 1
ATOM 869 C C . GLU A 1 105 ? 3.068 -23.141 11.062 1 90.12 105 GLU A C 1
ATOM 871 O O . GLU A 1 105 ? 2.826 -22.344 11.984 1 90.12 105 GLU A O 1
ATOM 876 N N . ALA A 1 106 ? 3.887 -22.859 10.047 1 89.94 106 ALA A N 1
ATOM 877 C CA . ALA A 1 106 ? 4.68 -21.641 10.062 1 89.94 106 ALA A CA 1
ATOM 878 C C . ALA A 1 106 ? 3.895 -20.469 9.477 1 89.94 106 ALA A C 1
ATOM 880 O O . ALA A 1 106 ? 4.383 -19.344 9.445 1 89.94 106 ALA A O 1
ATOM 881 N N . GLY A 1 107 ? 2.701 -20.719 9 1 94.88 107 GLY A N 1
ATOM 882 C CA . GLY A 1 107 ? 1.852 -1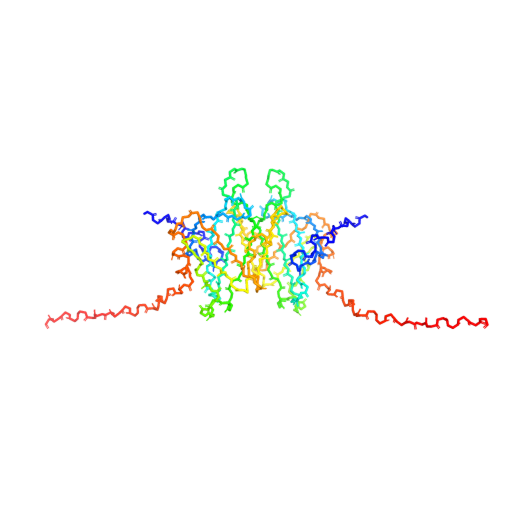9.656 8.484 1 94.88 107 GLY A CA 1
ATOM 883 C C . GLY A 1 107 ? 2.336 -19.094 7.164 1 94.88 107 GLY A C 1
ATOM 884 O O . GLY A 1 107 ? 2.303 -17.875 6.949 1 94.88 107 GLY A O 1
ATOM 885 N N . ALA A 1 108 ? 2.889 -19.953 6.273 1 97.44 108 ALA A N 1
ATOM 886 C CA . ALA A 1 108 ? 3.305 -19.516 4.945 1 97.44 108 ALA A CA 1
ATOM 887 C C . ALA A 1 108 ? 2.131 -18.922 4.172 1 97.44 108 ALA A C 1
ATOM 889 O O . ALA A 1 108 ? 1.005 -19.406 4.262 1 97.44 108 ALA A O 1
ATOM 890 N N . PHE A 1 109 ? 2.375 -17.891 3.453 1 98 109 PHE A N 1
ATOM 891 C CA . PHE A 1 109 ? 1.338 -17.25 2.654 1 98 109 PHE A CA 1
ATOM 892 C C . PHE A 1 109 ? 1.176 -17.953 1.312 1 98 109 PHE A C 1
ATOM 894 O O . PHE A 1 109 ? 2.123 -18.031 0.525 1 98 109 PHE A O 1
ATOM 901 N N . GLU A 1 110 ? 0.019 -18.438 1.048 1 98.62 110 GLU A N 1
ATOM 902 C CA . GLU A 1 110 ? -0.213 -19.172 -0.199 1 98.62 110 GLU A CA 1
ATOM 903 C C . GLU A 1 110 ? -0.78 -18.25 -1.275 1 98.62 110 GLU A C 1
ATOM 905 O O . GLU A 1 110 ? -1.763 -17.531 -1.041 1 98.62 110 GLU A O 1
ATOM 910 N N . ILE A 1 111 ? -0.161 -18.25 -2.381 1 98.81 111 ILE A N 1
ATOM 911 C CA . ILE A 1 111 ? -0.7 -17.625 -3.584 1 98.81 111 ILE A CA 1
ATOM 912 C C . ILE A 1 111 ? -1.253 -18.703 -4.52 1 98.81 111 ILE A C 1
ATOM 914 O O . ILE A 1 111 ? -0.53 -19.625 -4.914 1 98.81 111 ILE A O 1
ATOM 918 N N . ASN A 1 112 ? -2.568 -18.609 -4.824 1 98.81 112 ASN A N 1
ATOM 919 C CA . ASN A 1 112 ? -3.232 -19.484 -5.789 1 98.81 112 ASN A CA 1
ATOM 920 C C . ASN A 1 112 ? -3.432 -18.781 -7.133 1 98.81 112 ASN A C 1
ATOM 922 O O . ASN A 1 112 ? -4.27 -17.891 -7.25 1 98.81 112 ASN A O 1
ATOM 926 N N . PHE A 1 113 ? -2.707 -19.25 -8.086 1 98.88 113 PHE A N 1
ATOM 927 C CA . PHE A 1 113 ? -2.787 -18.625 -9.398 1 98.88 113 PHE A CA 1
ATOM 928 C C . PHE A 1 113 ? -3.955 -19.203 -10.195 1 98.88 113 PHE A C 1
ATOM 930 O O . PHE A 1 113 ? -4.305 -20.375 -10.047 1 98.88 113 PHE A O 1
ATOM 937 N N . VAL A 1 114 ? -4.531 -18.359 -11.031 1 98.81 114 VAL A N 1
ATOM 938 C CA . VAL A 1 114 ? -5.602 -18.812 -11.914 1 98.81 114 VAL A CA 1
ATOM 939 C C . VAL A 1 114 ? -5.043 -19.766 -12.969 1 98.81 114 VAL A C 1
ATOM 941 O O . VAL A 1 114 ? -5.68 -20.75 -13.32 1 98.81 114 VAL A O 1
ATOM 944 N N . SER A 1 115 ? -3.891 -19.484 -13.414 1 98.69 115 SER A N 1
ATOM 945 C CA . SER A 1 115 ? -3.281 -20.297 -14.453 1 98.69 115 SER A CA 1
ATOM 946 C C . SER A 1 115 ? -2.01 -20.969 -13.953 1 98.69 115 SER A C 1
ATOM 948 O O . SER A 1 115 ? -1.304 -20.422 -13.102 1 98.69 115 SER A O 1
ATOM 950 N N . GLU A 1 116 ? -1.703 -22.078 -14.586 1 98.62 116 GLU A N 1
ATOM 951 C CA . GLU A 1 116 ? -0.453 -22.766 -14.266 1 98.62 116 GLU A CA 1
ATOM 952 C C . GLU A 1 116 ? 0.755 -21.938 -14.68 1 98.62 116 GLU A C 1
ATOM 954 O O . GLU A 1 116 ? 1.788 -21.953 -14.008 1 98.62 116 GLU A O 1
ATOM 959 N N . SER A 1 117 ? 0.618 -21.312 -15.75 1 98.38 117 SER A N 1
ATOM 960 C CA . SER A 1 117 ? 1.692 -20.469 -16.25 1 98.38 117 SER A CA 1
ATOM 961 C C . SER A 1 117 ? 2.059 -19.391 -15.234 1 98.38 117 SER A C 1
ATOM 963 O O . SER A 1 117 ? 3.234 -19.062 -15.062 1 98.38 117 SER A O 1
ATOM 965 N N . GLY A 1 118 ? 1.06 -18.844 -14.578 1 98.5 118 GLY A N 1
ATOM 966 C CA . GLY A 1 118 ? 1.329 -17.859 -13.539 1 98.5 118 GLY A CA 1
ATOM 967 C C . GLY A 1 118 ? 2.209 -18.391 -12.43 1 98.5 118 GLY A C 1
ATOM 968 O O . GLY A 1 118 ? 3.213 -17.781 -12.07 1 98.5 118 GLY A O 1
ATOM 969 N N . ALA A 1 119 ? 1.847 -19.516 -11.945 1 98.75 119 ALA A N 1
ATOM 970 C CA . ALA A 1 119 ? 2.625 -20.141 -10.875 1 98.75 119 ALA A CA 1
ATOM 971 C C . ALA A 1 119 ? 4.027 -20.5 -11.352 1 98.75 119 ALA A C 1
ATOM 973 O O . ALA A 1 119 ? 5 -20.359 -10.609 1 98.75 119 ALA A O 1
ATOM 974 N N . ALA A 1 120 ? 4.109 -20.922 -12.562 1 98.12 120 ALA A N 1
ATOM 975 C CA . ALA A 1 120 ? 5.383 -21.391 -13.117 1 98.12 120 ALA A CA 1
ATOM 976 C C . ALA A 1 120 ? 6.359 -20.234 -13.281 1 98.12 120 ALA A C 1
ATOM 978 O O . ALA A 1 120 ? 7.566 -20.391 -13.086 1 98.12 120 ALA A O 1
ATOM 979 N N . HIS A 1 121 ? 5.934 -19.062 -13.664 1 98.06 121 HIS A N 1
ATOM 980 C CA . HIS A 1 121 ? 6.809 -17.938 -14 1 98.06 121 HIS A CA 1
ATOM 981 C C . HIS A 1 121 ? 7.012 -17.016 -12.797 1 98.06 121 HIS A C 1
ATOM 983 O O . HIS A 1 121 ? 7.914 -16.172 -12.797 1 98.06 121 HIS A O 1
ATOM 989 N N . PHE A 1 122 ? 6.262 -17.219 -11.758 1 98.56 122 PHE A N 1
ATOM 990 C CA . PHE A 1 122 ? 6.301 -16.344 -10.602 1 98.56 122 PHE A CA 1
ATOM 991 C C . PHE A 1 122 ? 7.699 -16.312 -9.992 1 98.56 122 PHE A C 1
ATOM 993 O O . PHE A 1 122 ? 8.234 -15.234 -9.703 1 98.56 122 PHE A O 1
ATOM 1000 N N . PRO A 1 123 ? 8.406 -17.422 -9.836 1 97.56 123 PRO A N 1
ATOM 1001 C CA . PRO A 1 123 ? 9.75 -17.359 -9.242 1 97.56 123 PRO A CA 1
ATOM 1002 C C . PRO A 1 123 ? 10.719 -16.516 -10.07 1 97.56 123 PRO A C 1
ATOM 1004 O O . PRO A 1 123 ? 11.641 -15.914 -9.516 1 97.56 123 PRO A O 1
ATOM 1007 N N . GLU A 1 124 ? 10.484 -16.391 -11.375 1 96.75 124 GLU A N 1
ATOM 1008 C CA . GLU A 1 124 ? 11.375 -15.656 -12.258 1 96.75 124 GLU A CA 1
ATOM 1009 C C . GLU A 1 124 ? 11.312 -14.156 -11.977 1 96.75 124 GLU A C 1
ATOM 1011 O O . GLU A 1 124 ? 12.227 -13.414 -12.344 1 96.75 124 GLU A O 1
ATOM 1016 N N . ALA A 1 125 ? 10.234 -13.734 -11.359 1 97.12 125 ALA A N 1
ATOM 1017 C CA . ALA A 1 125 ? 10.039 -12.32 -11.062 1 97.12 125 ALA A CA 1
ATOM 1018 C C . ALA A 1 125 ? 11.156 -11.789 -10.172 1 97.12 125 ALA A C 1
ATOM 1020 O O . ALA A 1 125 ? 11.453 -10.594 -10.188 1 97.12 125 ALA A O 1
ATOM 1021 N N . PHE A 1 126 ? 11.766 -12.68 -9.453 1 96.62 126 PHE A N 1
ATOM 1022 C CA . PHE A 1 126 ? 12.688 -12.25 -8.406 1 96.62 126 PHE A CA 1
ATOM 1023 C C . PHE A 1 126 ? 14.133 -12.523 -8.805 1 96.62 126 PHE A C 1
ATOM 1025 O O . PHE A 1 126 ? 15.055 -12.359 -8 1 96.62 126 PHE A O 1
ATOM 1032 N N . LEU A 1 127 ? 14.289 -12.953 -9.984 1 89.44 127 LEU A N 1
ATOM 1033 C CA . LEU A 1 127 ? 15.633 -13.203 -10.492 1 89.44 127 LEU A CA 1
ATOM 1034 C C . LEU A 1 127 ? 16.25 -11.922 -11.039 1 89.44 127 LEU A C 1
ATOM 1036 O O . LEU A 1 127 ? 15.57 -11.117 -11.664 1 89.44 127 LEU A O 1
ATOM 1040 N N . SER A 1 128 ? 16.891 -11.156 -10.211 1 68.06 128 SER A N 1
ATOM 1041 C CA . SER A 1 128 ? 17.547 -9.953 -10.695 1 68.06 128 SER A CA 1
ATOM 1042 C C . SER A 1 128 ? 18.188 -10.188 -12.055 1 68.06 128 SER A C 1
ATOM 1044 O O . SER A 1 128 ? 18.844 -11.211 -12.273 1 68.06 128 SER A O 1
ATOM 1046 N N . ALA A 1 129 ? 17.469 -9.812 -13.125 1 53.41 129 ALA A N 1
ATOM 1047 C CA . ALA A 1 129 ? 18.281 -9.891 -14.336 1 53.41 129 ALA A CA 1
ATOM 1048 C C . ALA A 1 129 ? 19.703 -9.406 -14.078 1 53.41 129 ALA A C 1
ATOM 1050 O O . ALA A 1 129 ? 19.922 -8.258 -13.688 1 53.41 129 ALA A O 1
ATOM 1051 N N . ALA A 1 130 ? 20.547 -10.156 -13.625 1 45.84 130 ALA A N 1
ATOM 1052 C CA . ALA A 1 130 ? 21.969 -9.82 -13.742 1 45.84 130 ALA A CA 1
ATOM 1053 C C . ALA A 1 130 ? 22.234 -9.031 -15.023 1 45.84 130 ALA A C 1
ATOM 1055 O O . ALA A 1 130 ? 22.531 -9.617 -16.062 1 45.84 130 ALA A O 1
ATOM 1056 N N . SER A 1 131 ? 21.328 -8.422 -15.539 1 44.66 131 SER A N 1
ATOM 1057 C CA . SER A 1 131 ? 21.891 -7.688 -16.672 1 44.66 131 SER A CA 1
ATOM 1058 C C . SER A 1 131 ? 23.141 -6.926 -16.281 1 44.66 131 SER A C 1
ATOM 1060 O O . SER A 1 131 ? 23.062 -5.879 -15.641 1 44.66 131 SER A O 1
ATOM 1062 N N . GLY A 1 132 ? 24.141 -7.637 -15.688 1 39.75 132 GLY A N 1
ATOM 1063 C CA . GLY A 1 132 ? 25.484 -7.062 -15.758 1 39.75 132 GLY A CA 1
ATOM 1064 C C . GLY A 1 132 ? 25.656 -6.113 -16.922 1 39.75 132 GLY A C 1
ATOM 1065 O O . GLY A 1 132 ? 24.891 -6.137 -17.875 1 39.75 132 GLY A O 1
ATOM 1066 N N . PRO A 1 133 ? 26.25 -4.914 -16.672 1 39.12 133 PRO A N 1
ATOM 1067 C CA . PRO A 1 133 ? 26.625 -4.109 -17.828 1 39.12 133 PRO A CA 1
ATOM 1068 C C . PRO A 1 133 ? 27.094 -4.957 -19.016 1 39.12 133 PRO A C 1
ATOM 1070 O O . PRO A 1 133 ? 27.969 -5.809 -18.859 1 39.12 133 PRO A O 1
ATOM 1073 N N . SER A 1 134 ? 26.234 -5.555 -19.734 1 38.12 134 SER A N 1
ATOM 1074 C CA . SER A 1 134 ? 26.797 -6.043 -20.984 1 38.12 134 SER A CA 1
ATOM 1075 C C . SER A 1 134 ? 27.922 -5.137 -21.484 1 38.12 134 SER A C 1
ATOM 1077 O O . SER A 1 134 ? 27.703 -3.943 -21.703 1 38.12 134 SER A O 1
ATOM 1079 N N . THR A 1 135 ? 29.109 -5.297 -20.891 1 37.94 135 THR A N 1
ATOM 1080 C CA . THR A 1 135 ? 30.281 -4.738 -21.547 1 37.94 135 THR A CA 1
ATOM 1081 C C . THR A 1 135 ? 30.172 -4.898 -23.062 1 37.94 135 THR A C 1
ATOM 1083 O O . THR A 1 135 ? 30.203 -6.02 -23.578 1 37.94 135 THR A O 1
ATOM 1086 N N . GLY A 1 136 ? 29.266 -4.219 -23.656 1 35.06 136 GLY A N 1
ATOM 1087 C CA . GLY A 1 136 ? 29.375 -4.051 -25.094 1 35.06 136 GLY A CA 1
ATOM 1088 C C . GLY A 1 136 ? 30.797 -4.039 -25.594 1 35.06 136 GLY A C 1
ATOM 1089 O O . GLY A 1 136 ? 31.578 -3.139 -25.266 1 35.06 136 GLY A O 1
ATOM 1090 N N . SER A 1 137 ? 31.391 -5.219 -25.594 1 34.66 137 SER A N 1
ATOM 1091 C CA . SER A 1 137 ? 32.625 -5.359 -26.375 1 34.66 137 SER A CA 1
ATOM 1092 C C . SER A 1 137 ? 32.5 -4.676 -27.734 1 34.66 137 SER A C 1
ATOM 1094 O O . SER A 1 137 ? 31.625 -5.016 -28.531 1 34.66 137 SER A O 1
ATOM 1096 N N . HIS A 1 138 ? 32.688 -3.396 -27.781 1 37.25 138 HIS A N 1
ATOM 1097 C CA . HIS A 1 138 ? 32.969 -2.641 -28.984 1 37.25 138 HIS A CA 1
ATOM 1098 C C . HIS A 1 138 ? 33.938 -3.4 -29.891 1 37.25 138 HIS A C 1
ATOM 1100 O O . HIS A 1 138 ? 35.125 -3.428 -29.625 1 37.25 138 HIS A O 1
ATOM 1106 N N . GLN A 1 139 ? 33.625 -4.66 -30.203 1 32.31 139 GLN A N 1
ATOM 1107 C CA . GLN A 1 139 ? 34.5 -5.211 -31.234 1 32.31 139 GLN A CA 1
ATOM 1108 C C . GLN A 1 139 ? 34.562 -4.289 -32.438 1 32.31 139 GLN A C 1
ATOM 1110 O O . GLN A 1 139 ? 33.531 -3.943 -33.031 1 32.31 139 GLN A O 1
ATOM 1115 N N . ALA A 1 140 ? 35.594 -3.361 -32.531 1 35.5 140 ALA A N 1
ATOM 1116 C CA . ALA A 1 140 ? 36.125 -2.574 -33.625 1 35.5 140 ALA A CA 1
ATOM 1117 C C . ALA A 1 140 ? 36.219 -3.414 -34.906 1 35.5 140 ALA A C 1
ATOM 1119 O O . ALA A 1 140 ? 37 -4.348 -34.969 1 35.5 140 ALA A O 1
ATOM 1120 N N . ILE A 1 141 ? 35.031 -3.744 -35.469 1 32.34 141 ILE A N 1
ATOM 1121 C CA . ILE A 1 141 ? 35.125 -4.305 -36.812 1 32.34 141 ILE A CA 1
ATOM 1122 C C . ILE A 1 141 ? 36.062 -3.445 -37.656 1 32.34 141 ILE A C 1
ATOM 1124 O O . ILE A 1 141 ? 35.781 -2.271 -37.906 1 32.34 141 ILE A O 1
ATOM 1128 N N . GLU A 1 142 ? 37.312 -3.525 -37.375 1 32.03 142 GLU A N 1
ATOM 1129 C 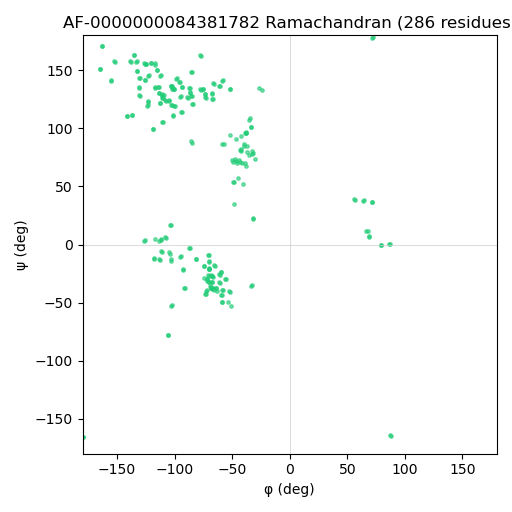CA . GLU A 1 142 ? 38.344 -3.105 -38.344 1 32.03 142 GLU A CA 1
ATOM 1130 C C . GLU A 1 142 ? 38 -3.568 -39.75 1 32.03 142 GLU A C 1
ATOM 1132 O O . GLU A 1 142 ? 37.781 -4.762 -39.969 1 32.03 142 GLU A O 1
ATOM 1137 N N . ASP A 1 143 ? 37.125 -2.734 -40.375 1 29.28 143 ASP A N 1
ATOM 1138 C CA . ASP A 1 143 ? 36.938 -2.854 -41.812 1 29.28 143 ASP A CA 1
ATOM 1139 C C . ASP A 1 143 ? 38.281 -3.189 -42.5 1 29.28 143 ASP A C 1
ATOM 1141 O O . ASP A 1 143 ? 39.25 -2.432 -42.406 1 29.28 143 ASP A O 1
ATOM 1145 N N . ALA A 1 144 ? 38.656 -4.391 -42.562 1 27.97 144 ALA A N 1
ATOM 1146 C CA . ALA A 1 144 ? 39.656 -4.914 -43.469 1 27.97 144 ALA A CA 1
ATOM 1147 C C . ALA A 1 144 ? 39.406 -4.453 -44.906 1 27.97 144 ALA A C 1
ATOM 1149 O O . ALA A 1 144 ? 40.219 -4.707 -45.812 1 27.97 144 ALA A O 1
ATOM 1150 N N . LYS A 1 145 ? 38.875 -3.174 -45.219 1 24.97 145 LYS A N 1
ATOM 1151 C CA . LYS A 1 145 ? 39.406 -2.873 -46.562 1 24.97 145 LYS A CA 1
ATOM 1152 C C . LYS A 1 145 ? 40.875 -2.494 -46.5 1 24.97 145 LYS A C 1
ATOM 1154 O O . LYS A 1 145 ? 41.312 -1.802 -45.562 1 24.97 145 LYS A O 1
ATOM 1159 N N . MET B 1 1 ? -15.633 13.188 20.656 1 22.19 1 MET B N 1
ATOM 1160 C CA . MET B 1 1 ? -16.078 11.875 20.188 1 22.19 1 MET B CA 1
ATOM 1161 C C . MET B 1 1 ? -14.992 11.195 19.359 1 22.19 1 MET B C 1
ATOM 1163 O O . MET B 1 1 ? -14.672 11.641 18.266 1 22.19 1 MET B O 1
ATOM 1167 N N . THR B 1 2 ? -13.906 10.68 19.938 1 27.08 2 THR B N 1
ATOM 1168 C CA . THR B 1 2 ? -12.836 9.898 19.328 1 27.08 2 THR B CA 1
ATOM 1169 C C . THR B 1 2 ? -13.391 8.648 18.656 1 27.08 2 THR B C 1
ATOM 1171 O O . THR B 1 2 ? -14.109 7.871 19.297 1 27.08 2 THR B O 1
ATOM 1174 N N . ILE B 1 3 ? -13.82 8.719 17.438 1 29.52 3 ILE B N 1
ATOM 1175 C CA . ILE B 1 3 ? -14.289 7.535 16.719 1 29.52 3 ILE B CA 1
ATOM 1176 C C . ILE B 1 3 ? -13.5 6.309 17.156 1 29.52 3 ILE B C 1
ATOM 1178 O O . ILE B 1 3 ? -12.266 6.293 17.062 1 29.52 3 ILE B O 1
ATOM 1182 N N . ASP B 1 4 ? -14.109 5.523 18.016 1 31.19 4 ASP B N 1
ATOM 1183 C CA . ASP B 1 4 ? -13.648 4.227 18.5 1 31.19 4 ASP B CA 1
ATOM 1184 C C . ASP B 1 4 ? -13.242 3.32 17.344 1 31.19 4 ASP B C 1
ATOM 1186 O O . ASP B 1 4 ? -14.094 2.807 16.609 1 31.19 4 ASP B O 1
ATOM 1190 N N . ILE B 1 5 ? -12.203 3.602 16.734 1 36.38 5 ILE B N 1
ATOM 1191 C CA . ILE B 1 5 ? -11.656 2.609 15.828 1 36.38 5 ILE B CA 1
ATOM 1192 C C . ILE B 1 5 ? -11.812 1.213 16.422 1 36.38 5 ILE B C 1
ATOM 1194 O O . ILE B 1 5 ? -11.367 0.95 17.531 1 36.38 5 ILE B O 1
ATOM 1198 N N . ASN B 1 6 ? -12.844 0.545 16.031 1 34.66 6 ASN B N 1
ATOM 1199 C CA . ASN B 1 6 ? -13.023 -0.82 16.516 1 34.66 6 ASN B CA 1
ATOM 1200 C C . ASN B 1 6 ? -11.695 -1.547 16.672 1 34.66 6 ASN B C 1
ATOM 1202 O O . ASN B 1 6 ? -10.906 -1.601 15.719 1 34.66 6 ASN B O 1
ATOM 1206 N N . ALA B 1 7 ? -11.148 -1.817 17.828 1 37.12 7 ALA B N 1
ATOM 1207 C CA . ALA B 1 7 ? -10 -2.578 18.328 1 37.12 7 ALA B CA 1
ATOM 1208 C C . ALA B 1 7 ? -9.742 -3.801 17.453 1 37.12 7 ALA B C 1
ATOM 1210 O O . ALA B 1 7 ? -8.594 -4.223 17.281 1 37.12 7 ALA B O 1
ATOM 1211 N N . SER B 1 8 ? -10.781 -4.332 16.984 1 38.97 8 SER B N 1
ATOM 1212 C CA . SER B 1 8 ? -10.648 -5.574 16.234 1 38.97 8 SER B CA 1
ATOM 1213 C C . SER B 1 8 ? -9.867 -5.359 14.945 1 38.97 8 SER B C 1
ATOM 1215 O O . SER B 1 8 ? -9.164 -6.262 14.477 1 38.97 8 SER B O 1
ATOM 1217 N N . GLU B 1 9 ? -10.062 -4.297 14.266 1 42.22 9 GLU B N 1
ATOM 1218 C CA . GLU B 1 9 ? -9.328 -3.979 13.047 1 42.22 9 GLU B CA 1
ATOM 1219 C C . GLU B 1 9 ? -7.832 -3.861 13.32 1 42.22 9 GLU B C 1
ATOM 1221 O O . GLU B 1 9 ? -7.012 -4.117 12.438 1 42.22 9 GLU B O 1
ATOM 1226 N N . PHE B 1 10 ? -7.414 -3.334 14.648 1 42.38 10 PHE B N 1
ATOM 1227 C CA . PHE B 1 10 ? -6.043 -3.197 15.125 1 42.38 10 PHE B CA 1
ATOM 1228 C C . PHE B 1 10 ? -5.273 -4.5 14.945 1 42.38 10 PHE B C 1
ATOM 1230 O O . PHE B 1 10 ? -4.102 -4.488 14.547 1 42.38 10 PHE B O 1
ATOM 1237 N N . ARG B 1 11 ? -5.961 -5.621 15.531 1 45.31 11 ARG B N 1
ATOM 1238 C CA . ARG B 1 11 ? -5.207 -6.824 15.875 1 45.31 11 ARG B CA 1
ATOM 1239 C C . ARG B 1 11 ? -4.793 -7.582 14.617 1 45.31 11 ARG B C 1
ATOM 1241 O O . ARG B 1 11 ? -3.783 -8.289 14.617 1 45.31 11 ARG B O 1
ATOM 1248 N N . LEU B 1 12 ? -5.645 -7.461 13.602 1 49.31 12 LEU B N 1
ATOM 1249 C CA . LEU B 1 12 ? -5.383 -8.43 12.539 1 49.31 12 LEU B CA 1
ATOM 1250 C C . LEU B 1 12 ? -4.141 -8.047 11.742 1 49.31 12 LEU B C 1
ATOM 1252 O O . LEU B 1 12 ? -3.416 -8.914 11.258 1 49.31 12 LEU B O 1
ATOM 1256 N N . SER B 1 13 ? -3.666 -6.742 11.805 1 66.19 13 SER B N 1
ATOM 1257 C CA . SER B 1 13 ? -2.598 -6.348 10.891 1 66.19 13 SER B CA 1
ATOM 1258 C C . SER B 1 13 ? -1.306 -6.051 11.648 1 66.19 13 SER B C 1
ATOM 1260 O O . SER B 1 13 ? -0.25 -5.875 11.039 1 66.19 13 SER B O 1
ATOM 1262 N N . GLY B 1 14 ? -1.283 -6.246 13.07 1 81.81 14 GLY B N 1
ATOM 1263 C CA . GLY B 1 14 ? -0.088 -5.871 13.805 1 81.81 14 GLY B CA 1
ATOM 1264 C C . GLY B 1 14 ? 0.148 -4.375 13.836 1 81.81 14 GLY B C 1
ATOM 1265 O O . GLY B 1 14 ? 1.236 -3.918 14.195 1 81.81 14 GLY B O 1
ATOM 1266 N N . GLU B 1 15 ? -0.881 -3.594 13.406 1 87.62 15 GLU B N 1
ATOM 1267 C CA . GLU B 1 15 ? -0.746 -2.139 13.375 1 87.62 15 GLU B CA 1
ATOM 1268 C C . GLU B 1 15 ? -1.834 -1.466 14.203 1 87.62 15 GLU B C 1
ATOM 1270 O O . GLU B 1 15 ? -2.949 -1.979 14.312 1 87.62 15 GLU B O 1
ATOM 1275 N N . LYS B 1 16 ? -1.483 -0.367 14.828 1 91.56 16 LYS B N 1
ATOM 1276 C CA . LYS B 1 16 ? -2.436 0.479 15.547 1 91.56 16 LYS B CA 1
ATOM 1277 C C . LYS B 1 16 ? -2.582 1.837 14.867 1 91.56 16 LYS B C 1
ATOM 1279 O O . LYS B 1 16 ? -1.59 2.441 14.461 1 91.56 16 LYS B O 1
ATOM 1284 N N . LYS B 1 17 ? -3.805 2.264 14.734 1 94.06 17 LYS B N 1
ATOM 1285 C CA . LYS B 1 17 ? -4.066 3.592 14.188 1 94.06 17 LYS B CA 1
ATOM 1286 C C . LYS B 1 17 ? -3.727 4.68 15.203 1 94.06 17 LYS B C 1
ATOM 1288 O O . LYS B 1 17 ? -4.223 4.656 16.328 1 94.06 17 LYS B O 1
ATOM 1293 N N . THR B 1 18 ? -2.957 5.672 14.781 1 96.38 18 THR B N 1
ATOM 1294 C CA . THR B 1 18 ? -2.531 6.707 15.719 1 96.38 18 THR B CA 1
ATOM 1295 C C . THR B 1 18 ? -3.061 8.07 15.289 1 96.38 18 THR B C 1
ATOM 1297 O O . THR B 1 18 ? -3.023 9.031 16.062 1 96.38 18 THR B O 1
ATOM 1300 N N . PHE B 1 19 ? -3.557 8.219 14.141 1 97.5 19 PHE B N 1
ATOM 1301 C CA . PHE B 1 19 ? -3.98 9.508 13.617 1 97.5 19 PHE B CA 1
ATOM 1302 C C . PHE B 1 19 ? -4.867 9.336 12.391 1 97.5 19 PHE B C 1
ATOM 1304 O O . PHE B 1 19 ? -4.703 8.375 11.633 1 97.5 19 PHE B O 1
ATOM 1311 N N . GLN B 1 20 ? -5.742 10.258 12.188 1 98.12 20 GLN B N 1
ATOM 1312 C CA . GLN B 1 20 ? -6.535 10.328 10.969 1 98.12 20 GLN B CA 1
ATOM 1313 C C . GLN B 1 20 ? -7.008 11.758 10.695 1 98.12 20 GLN B C 1
ATOM 1315 O O . GLN B 1 20 ? -7.375 12.484 11.625 1 98.12 20 GLN B O 1
ATOM 1320 N N . ALA B 1 21 ? -7.008 12.156 9.477 1 98.75 21 ALA B N 1
ATOM 1321 C CA . ALA B 1 21 ? -7.504 13.469 9.07 1 98.75 21 ALA B CA 1
ATOM 1322 C C . ALA B 1 21 ? -7.77 13.508 7.57 1 98.75 21 ALA B C 1
ATOM 1324 O O . ALA B 1 21 ? -7.441 12.562 6.848 1 98.75 21 ALA B O 1
ATOM 1325 N N . GLN B 1 22 ? -8.406 14.586 7.137 1 98.69 22 GLN B N 1
ATOM 1326 C CA . GLN B 1 22 ? -8.625 14.828 5.715 1 98.69 22 GLN B CA 1
ATOM 1327 C C . GLN B 1 22 ? -7.574 15.773 5.148 1 98.69 22 GLN B C 1
ATOM 1329 O O . GLN B 1 22 ? -7.195 16.75 5.801 1 98.69 22 GLN B O 1
ATOM 1334 N N . ILE B 1 23 ? -7.191 15.5 3.928 1 98.88 23 ILE B N 1
ATOM 1335 C CA . ILE B 1 23 ? -6.152 16.312 3.295 1 98.88 23 ILE B CA 1
ATOM 1336 C C . ILE B 1 23 ? -6.582 16.688 1.882 1 98.88 23 ILE B C 1
ATOM 1338 O O . ILE B 1 23 ? -7.5 16.078 1.321 1 98.88 23 ILE B O 1
ATOM 1342 N N . ILE B 1 24 ? -6 17.766 1.373 1 98.44 24 ILE B N 1
ATOM 1343 C CA . ILE B 1 24 ? -6.059 18.109 -0.043 1 98.44 24 ILE B CA 1
ATOM 1344 C C . ILE B 1 24 ? -4.762 17.688 -0.729 1 98.44 24 ILE B C 1
ATOM 1346 O O . ILE B 1 24 ? -3.682 18.172 -0.392 1 98.44 24 ILE B O 1
ATOM 1350 N N . ASP B 1 25 ? -4.855 16.844 -1.652 1 97.25 25 ASP B N 1
ATOM 1351 C CA . ASP B 1 25 ? -3.7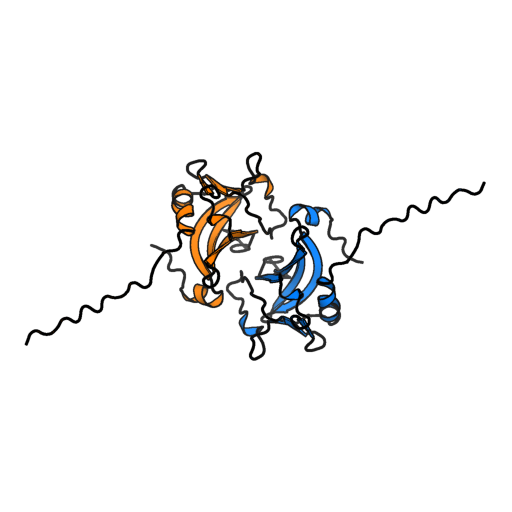11 16.156 -2.248 1 97.25 25 ASP B CA 1
ATOM 1352 C C . ASP B 1 25 ? -3.891 16 -3.758 1 97.25 25 ASP B C 1
ATOM 1354 O O . ASP B 1 25 ? -4.672 15.164 -4.211 1 97.25 25 ASP B O 1
ATOM 1358 N N . ASP B 1 26 ? -3.049 16.766 -4.492 1 96.75 26 ASP B N 1
ATOM 1359 C CA . ASP B 1 26 ? -3.113 16.797 -5.953 1 96.75 26 ASP B CA 1
ATOM 1360 C C . ASP B 1 26 ? -4.508 17.188 -6.434 1 96.75 26 ASP B C 1
ATOM 1362 O O . ASP B 1 26 ? -5.055 16.578 -7.348 1 96.75 26 ASP B O 1
ATOM 1366 N N . GLY B 1 27 ? -5.074 18.125 -5.723 1 95.56 27 GLY B N 1
ATOM 1367 C CA . GLY B 1 27 ? -6.324 18.734 -6.141 1 95.56 27 GLY B CA 1
ATOM 1368 C C . GLY B 1 27 ? -7.551 17.969 -5.68 1 95.56 27 GLY B C 1
ATOM 1369 O O . GLY B 1 27 ? -8.68 18.391 -5.922 1 95.56 27 GLY B O 1
ATOM 1370 N N . TYR B 1 28 ? -7.398 16.875 -4.973 1 96.5 28 TYR B N 1
ATOM 1371 C CA . TYR B 1 28 ? -8.508 16.062 -4.484 1 96.5 28 TYR B CA 1
ATOM 1372 C C . TYR B 1 28 ? -8.484 15.969 -2.963 1 96.5 28 TYR B C 1
ATOM 1374 O O . TYR B 1 28 ? -7.438 16.141 -2.34 1 96.5 28 TYR B O 1
ATOM 1382 N N . GLN B 1 29 ? -9.664 15.711 -2.447 1 97.56 29 GLN B N 1
ATOM 1383 C CA . GLN B 1 29 ? -9.719 15.438 -1.016 1 97.56 29 GLN B CA 1
ATOM 1384 C C . GLN B 1 29 ? -9.531 13.945 -0.738 1 97.56 29 GLN B C 1
ATOM 1386 O O . GLN B 1 29 ? -10.219 13.109 -1.325 1 97.56 29 GLN B O 1
ATOM 1391 N N . HIS B 1 30 ? -8.594 13.625 0.108 1 98.31 30 HIS B N 1
ATOM 1392 C CA . HIS B 1 30 ? -8.312 12.258 0.525 1 98.31 30 HIS B CA 1
ATOM 1393 C C . HIS B 1 30 ? -8.359 12.125 2.043 1 98.31 30 HIS B C 1
ATOM 1395 O O . HIS B 1 30 ? -8.297 13.125 2.76 1 98.31 30 HIS B O 1
ATOM 1401 N N . SER B 1 31 ? -8.625 10.898 2.502 1 98.12 31 SER B N 1
ATOM 1402 C CA . SER B 1 31 ? -8.406 10.555 3.904 1 98.12 31 SER B CA 1
ATOM 1403 C C . SER B 1 31 ? -6.965 10.102 4.145 1 98.12 31 SER B C 1
ATOM 1405 O O . SER B 1 31 ? -6.426 9.297 3.387 1 98.12 31 SER B O 1
ATOM 1407 N N . LEU B 1 32 ? -6.312 10.672 5.184 1 98.62 32 LEU B N 1
ATOM 1408 C CA . LEU B 1 32 ? -4.984 10.25 5.609 1 98.62 32 LEU B CA 1
ATOM 1409 C C . LEU B 1 32 ? -5.047 9.555 6.965 1 98.62 32 LEU B C 1
ATOM 1411 O O . LEU B 1 32 ? -5.648 10.07 7.91 1 98.62 32 LEU B O 1
ATOM 1415 N N . VAL B 1 33 ? -4.445 8.406 6.996 1 97.5 33 VAL B N 1
ATOM 1416 C CA . VAL B 1 33 ? -4.348 7.66 8.242 1 97.5 33 VAL B CA 1
ATOM 1417 C C . VAL B 1 33 ? -2.889 7.316 8.531 1 97.5 33 VAL B C 1
ATOM 1419 O O . VAL B 1 33 ? -2.119 7.035 7.609 1 97.5 33 VAL B O 1
ATOM 1422 N N . VAL B 1 34 ? -2.529 7.391 9.805 1 97.5 34 VAL B N 1
ATOM 1423 C CA . VAL B 1 34 ? -1.218 6.934 10.258 1 97.5 34 VAL B CA 1
ATOM 1424 C C . VAL B 1 34 ? -1.37 5.68 11.109 1 97.5 34 VAL B C 1
ATOM 1426 O O . VAL B 1 34 ? -2.184 5.648 12.039 1 97.5 34 VAL B O 1
ATOM 1429 N N . TYR B 1 35 ? -0.644 4.664 10.711 1 94 35 TYR B N 1
ATOM 1430 C CA . TYR B 1 35 ? -0.562 3.43 11.477 1 94 35 TYR B CA 1
ATOM 1431 C C . TYR B 1 35 ? 0.838 3.234 12.055 1 94 35 TYR B C 1
ATOM 1433 O O . TYR B 1 35 ? 1.831 3.588 11.414 1 94 35 TYR B O 1
ATOM 1441 N N . GLN B 1 36 ? 0.88 2.65 13.242 1 93.75 36 GLN B N 1
ATOM 1442 C CA . GLN B 1 36 ? 2.143 2.221 13.836 1 93.75 36 GLN B CA 1
ATOM 1443 C C . GLN B 1 36 ? 2.217 0.698 13.922 1 93.75 36 GLN B C 1
ATOM 1445 O O . GLN B 1 36 ? 1.305 0.055 14.445 1 93.75 36 GLN B O 1
ATOM 1450 N N . ASP B 1 37 ? 3.244 0.212 13.281 1 89.31 37 ASP B N 1
ATOM 1451 C CA . ASP B 1 37 ? 3.527 -1.211 13.445 1 89.31 37 ASP B CA 1
ATOM 1452 C C . ASP B 1 37 ? 3.969 -1.521 14.875 1 89.31 37 ASP B C 1
ATOM 1454 O O . ASP B 1 37 ? 4.98 -0.995 15.344 1 89.31 37 ASP B O 1
ATOM 1458 N N . ILE B 1 38 ? 3.338 -2.41 15.523 1 88 38 ILE B N 1
ATOM 1459 C CA . ILE B 1 38 ? 3.564 -2.668 16.938 1 88 38 ILE B CA 1
ATOM 1460 C C . ILE B 1 38 ? 4.91 -3.367 17.125 1 88 38 ILE B C 1
ATOM 1462 O O . ILE B 1 38 ? 5.66 -3.049 18.047 1 88 38 ILE B O 1
ATOM 1466 N N . ALA B 1 39 ? 5.242 -4.23 16.312 1 84.56 39 ALA B N 1
ATOM 1467 C CA . ALA B 1 39 ? 6.457 -5.035 16.438 1 84.56 39 ALA B CA 1
ATOM 1468 C C . ALA B 1 39 ? 7.699 -4.203 16.141 1 84.56 39 ALA B C 1
ATOM 1470 O O . ALA B 1 39 ? 8.688 -4.27 16.875 1 84.56 39 ALA B O 1
ATOM 1471 N N . THR B 1 40 ? 7.648 -3.357 15.086 1 86.5 40 THR B N 1
ATOM 1472 C CA . THR B 1 40 ? 8.844 -2.664 14.625 1 86.5 40 THR B CA 1
ATOM 1473 C C . THR B 1 40 ? 8.836 -1.206 15.078 1 86.5 40 THR B C 1
ATOM 1475 O O . THR B 1 40 ? 9.852 -0.521 15.008 1 86.5 40 THR B O 1
ATOM 1478 N N . GLN B 1 41 ? 7.73 -0.739 15.516 1 90.75 41 GLN B N 1
ATOM 1479 C CA . GLN B 1 41 ? 7.531 0.627 15.984 1 90.75 41 GLN B CA 1
ATOM 1480 C C . GLN B 1 41 ? 7.625 1.625 14.836 1 90.75 41 GLN B C 1
ATOM 1482 O O . GLN B 1 41 ? 7.68 2.836 15.062 1 90.75 41 GLN B O 1
ATOM 1487 N N . SER B 1 42 ? 7.707 1.133 13.602 1 92.19 42 SER B N 1
ATOM 1488 C CA . SER B 1 42 ? 7.695 1.996 12.43 1 92.19 42 SER B CA 1
ATOM 1489 C C . SER B 1 42 ? 6.285 2.475 12.109 1 92.19 42 SER B C 1
ATOM 1491 O O . SER B 1 42 ? 5.305 1.919 12.609 1 92.19 42 SER B O 1
ATOM 1493 N N . PHE B 1 43 ? 6.203 3.535 11.297 1 95.25 43 PHE B N 1
ATOM 1494 C CA . PHE B 1 43 ? 4.906 4.113 10.969 1 95.25 43 PHE B CA 1
ATOM 1495 C C . PHE B 1 43 ? 4.609 3.961 9.484 1 95.25 43 PHE B C 1
ATOM 1497 O O . PHE B 1 43 ? 5.527 3.912 8.656 1 95.25 43 PHE B O 1
ATOM 1504 N N . ARG B 1 44 ? 3.361 3.857 9.172 1 94.56 44 ARG B N 1
ATOM 1505 C CA . ARG B 1 44 ? 2.875 3.869 7.793 1 94.56 44 ARG B CA 1
ATOM 1506 C C . ARG B 1 44 ? 1.849 4.977 7.586 1 94.56 44 ARG B C 1
ATOM 1508 O O . ARG B 1 44 ? 0.886 5.09 8.344 1 94.56 44 ARG B O 1
ATOM 1515 N N . LEU B 1 45 ? 2.115 5.867 6.633 1 97.5 45 LEU B N 1
ATOM 1516 C CA . LEU B 1 45 ? 1.119 6.816 6.141 1 97.5 45 LEU B CA 1
ATOM 1517 C C . LEU B 1 45 ? 0.289 6.199 5.02 1 97.5 45 LEU B C 1
ATOM 1519 O O . LEU B 1 45 ? 0.836 5.574 4.109 1 97.5 45 LEU B O 1
ATOM 1523 N N . HIS B 1 46 ? -0.978 6.406 5.137 1 96.75 46 HIS B N 1
ATOM 1524 C CA . HIS B 1 46 ? -1.892 5.773 4.191 1 96.75 46 HIS B CA 1
ATOM 1525 C C . HIS B 1 46 ? -2.97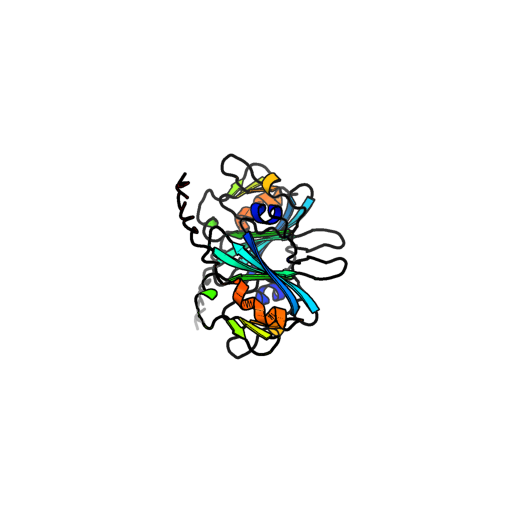1 6.75 3.734 1 96.75 46 HIS B C 1
ATOM 1527 O O . HIS B 1 46 ? -3.814 7.164 4.531 1 96.75 46 HIS B O 1
ATOM 1533 N N . ALA B 1 47 ? -2.938 7.152 2.479 1 98 47 ALA B N 1
ATOM 1534 C CA . ALA B 1 47 ? -3.947 8.031 1.899 1 98 47 ALA B CA 1
ATOM 1535 C C . ALA B 1 47 ? -4.938 7.25 1.042 1 98 47 ALA B C 1
ATOM 1537 O O . ALA B 1 47 ? -4.535 6.414 0.229 1 98 47 ALA B O 1
ATOM 1538 N N . MET B 1 48 ? -6.184 7.535 1.195 1 97.12 48 MET B N 1
ATOM 1539 C CA . MET B 1 48 ? -7.234 6.824 0.472 1 97.12 48 MET B CA 1
ATOM 1540 C C . MET B 1 48 ? -8.297 7.793 -0.034 1 97.12 48 MET B C 1
ATOM 1542 O O . MET B 1 48 ? -8.461 8.883 0.514 1 97.12 48 MET B O 1
ATOM 1546 N N . VAL B 1 49 ? -9.031 7.387 -1.062 1 96.62 49 VAL B N 1
ATOM 1547 C CA . VAL B 1 49 ? -10.148 8.164 -1.595 1 96.62 49 VAL B CA 1
ATOM 1548 C C . VAL B 1 49 ? -11.211 8.344 -0.514 1 96.62 49 VAL B C 1
ATOM 1550 O O . VAL B 1 49 ? -11.523 7.41 0.222 1 96.62 49 VAL B O 1
ATOM 1553 N N . ARG B 1 50 ? -11.688 9.508 -0.448 1 95.12 50 ARG B N 1
ATOM 1554 C CA . ARG B 1 50 ? -12.547 9.852 0.682 1 95.12 50 ARG B CA 1
ATOM 1555 C C . ARG B 1 50 ? -14.016 9.586 0.362 1 95.12 50 ARG B C 1
ATOM 1557 O O . ARG B 1 50 ? -14.781 9.18 1.238 1 95.12 50 ARG B O 1
ATOM 1564 N N . ASP B 1 51 ? -14.391 9.852 -0.847 1 92.56 51 ASP B N 1
ATOM 1565 C CA . ASP B 1 51 ? -15.82 9.82 -1.156 1 92.56 51 ASP B CA 1
ATOM 1566 C C . ASP B 1 51 ? -16.078 9.094 -2.475 1 92.56 51 ASP B C 1
ATOM 1568 O O . ASP B 1 51 ? -15.148 8.82 -3.23 1 92.56 51 ASP B O 1
ATOM 1572 N N . GLY B 1 52 ? -17.484 8.664 -2.684 1 92.62 52 GLY B N 1
ATOM 1573 C CA . GLY B 1 52 ? -17.875 8.078 -3.951 1 92.62 52 GLY B CA 1
ATOM 1574 C C . GLY B 1 52 ? -17.672 6.578 -4.004 1 92.62 52 GLY B C 1
ATOM 1575 O O . GLY B 1 52 ? -17.516 5.93 -2.967 1 92.62 52 GLY B O 1
ATOM 1576 N N . VAL B 1 53 ? -17.703 6.016 -5.191 1 90.44 53 VAL B N 1
ATOM 1577 C CA . VAL B 1 53 ? -17.656 4.574 -5.418 1 90.44 53 VAL B CA 1
ATOM 1578 C C . VAL B 1 53 ? -16.281 4.031 -5.086 1 90.44 53 VAL B C 1
ATOM 1580 O O . VAL B 1 53 ? -16.141 2.869 -4.699 1 90.44 53 VAL B O 1
ATOM 1583 N N . LEU B 1 54 ? -15.336 4.906 -5.074 1 92.56 54 LEU B N 1
ATOM 1584 C CA . LEU B 1 54 ? -13.969 4.457 -4.836 1 92.56 54 LEU B CA 1
ATOM 1585 C C . LEU B 1 54 ? -13.523 4.797 -3.418 1 92.56 54 LEU B C 1
ATOM 1587 O O . LEU B 1 54 ? -12.328 4.766 -3.113 1 92.56 54 LEU B O 1
ATOM 1591 N N . ARG B 1 55 ? -14.523 5.105 -2.57 1 92.75 55 ARG B N 1
ATOM 1592 C CA . ARG B 1 55 ? -14.203 5.406 -1.18 1 92.75 55 ARG B CA 1
ATOM 1593 C C . ARG B 1 55 ? -13.352 4.301 -0.565 1 92.75 55 ARG B C 1
ATOM 1595 O O . ARG B 1 55 ? -13.633 3.115 -0.753 1 92.75 55 ARG B O 1
ATOM 1602 N N . GLN B 1 56 ? -12.297 4.73 0.137 1 92.31 56 GLN B N 1
ATOM 1603 C CA . GLN B 1 56 ? -11.383 3.859 0.864 1 92.31 56 GLN B CA 1
ATOM 1604 C C . GLN B 1 56 ? -10.375 3.203 -0.083 1 92.31 56 GLN B C 1
ATOM 1606 O O . GLN B 1 56 ? -9.484 2.475 0.355 1 92.31 56 GLN B O 1
ATOM 1611 N N . CYS B 1 57 ? -10.438 3.467 -1.396 1 93.81 57 CYS B N 1
ATOM 1612 C CA . CYS B 1 57 ? -9.406 2.992 -2.305 1 93.81 57 CYS B CA 1
ATOM 1613 C C . CYS B 1 57 ? -8.078 3.695 -2.037 1 93.81 57 CYS B C 1
ATOM 1615 O O . CYS B 1 57 ? -8.016 4.926 -2.018 1 93.81 57 CYS B O 1
ATOM 1617 N N . PRO B 1 58 ? -7.008 2.891 -1.892 1 95.25 58 PRO B N 1
ATOM 1618 C CA . PRO B 1 58 ? -5.707 3.496 -1.604 1 95.25 58 PRO B CA 1
ATOM 1619 C C . PRO B 1 58 ? -5.184 4.352 -2.756 1 95.25 58 PRO B C 1
ATOM 1621 O O . PRO B 1 58 ? -5.332 3.977 -3.924 1 95.25 58 PRO B O 1
ATOM 1624 N N . VAL B 1 59 ? -4.645 5.461 -2.443 1 96.25 59 VAL B N 1
ATOM 1625 C CA . VAL B 1 59 ? -4.012 6.336 -3.422 1 96.25 59 VAL B CA 1
ATOM 1626 C C . VAL B 1 59 ? -2.492 6.191 -3.342 1 96.25 59 VAL B C 1
ATOM 1628 O O . VAL B 1 59 ? -1.833 5.934 -4.352 1 96.25 59 VAL B O 1
ATOM 1631 N N . TRP B 1 60 ? -1.934 6.336 -2.143 1 94.94 60 TRP B N 1
ATOM 1632 C CA . TRP B 1 60 ? -0.514 6.102 -1.901 1 94.94 60 TRP B CA 1
ATOM 1633 C C . TRP B 1 60 ? -0.269 5.672 -0.458 1 94.94 60 TRP B C 1
ATOM 1635 O O . TRP B 1 60 ? -1.13 5.859 0.405 1 94.94 60 TRP B O 1
ATOM 1645 N N . THR B 1 61 ? 0.859 5.016 -0.261 1 94.69 61 THR B N 1
ATOM 1646 C CA . THR B 1 61 ? 1.371 4.652 1.056 1 94.69 61 THR B CA 1
ATOM 1647 C C . THR B 1 61 ? 2.838 5.051 1.193 1 94.69 61 THR B C 1
ATOM 1649 O O . THR B 1 61 ? 3.598 4.984 0.225 1 94.69 61 THR B O 1
ATOM 1652 N N . ALA B 1 62 ? 3.166 5.484 2.373 1 95.31 62 ALA B N 1
ATOM 1653 C CA . ALA B 1 62 ? 4.562 5.762 2.695 1 95.31 62 ALA B CA 1
ATOM 1654 C C . ALA B 1 62 ? 4.949 5.148 4.039 1 95.31 62 ALA B C 1
ATOM 1656 O O . ALA B 1 62 ? 4.109 5.031 4.938 1 95.31 62 ALA B O 1
ATOM 1657 N N . PHE B 1 63 ? 6.176 4.809 4.105 1 92.81 63 PHE B N 1
ATOM 1658 C CA . PHE B 1 63 ? 6.691 4.242 5.344 1 92.81 63 PHE B CA 1
ATOM 1659 C C . PHE B 1 63 ? 7.707 5.18 5.984 1 92.81 63 PHE B C 1
ATOM 1661 O O . PHE B 1 63 ? 8.594 5.699 5.309 1 92.81 63 PHE B O 1
ATOM 1668 N N . VAL B 1 64 ? 7.453 5.375 7.234 1 95.94 64 VAL B N 1
ATOM 1669 C CA . VAL B 1 64 ? 8.367 6.172 8.047 1 95.94 64 VAL B CA 1
ATOM 1670 C C . VAL B 1 64 ? 9.086 5.273 9.047 1 95.94 64 VAL B C 1
ATOM 1672 O O . VAL B 1 64 ? 8.477 4.797 10.008 1 95.94 64 VAL B O 1
ATOM 1675 N N . THR B 1 65 ? 10.32 5.012 8.766 1 92.81 65 THR B N 1
ATOM 1676 C CA . THR B 1 65 ? 11.125 4.148 9.625 1 92.81 65 THR B CA 1
ATOM 1677 C C . THR B 1 65 ? 12.117 4.977 10.438 1 92.81 65 THR B C 1
ATOM 1679 O O . THR B 1 65 ? 11.766 5.516 11.492 1 92.81 65 THR B O 1
ATOM 1682 N N . HIS B 1 66 ? 13.211 5.414 9.812 1 91.81 66 HIS B N 1
ATOM 1683 C CA . HIS B 1 66 ? 14.25 6.16 10.508 1 91.81 66 HIS B CA 1
ATOM 1684 C C . HIS B 1 66 ? 14.016 7.664 10.406 1 91.81 66 HIS B C 1
ATOM 1686 O O . HIS B 1 66 ? 14.609 8.438 11.156 1 91.81 66 HIS B O 1
ATOM 1692 N N . GLN B 1 67 ? 13.281 8.141 9.469 1 93.31 67 GLN B N 1
ATOM 1693 C CA . GLN B 1 67 ? 13.07 9.562 9.234 1 93.31 67 GLN B CA 1
ATOM 1694 C C . GLN B 1 67 ? 12.609 10.266 10.508 1 93.31 67 GLN B C 1
ATOM 1696 O O . GLN B 1 67 ? 13.062 11.375 10.805 1 93.31 67 GLN B O 1
ATOM 1701 N N . SER B 1 68 ? 11.727 9.57 11.234 1 93.31 68 SER B N 1
ATOM 1702 C CA . SER B 1 68 ? 11.086 10.211 12.383 1 93.31 68 SER B CA 1
ATOM 1703 C C . SER B 1 68 ? 12.086 10.438 13.516 1 93.31 68 SER B C 1
ATOM 1705 O O . SER B 1 68 ? 11.789 11.148 14.477 1 93.31 68 SER B O 1
ATOM 1707 N N . ALA B 1 69 ? 13.188 9.812 13.43 1 92.12 69 ALA B N 1
ATOM 1708 C CA . ALA B 1 69 ? 14.234 10.047 14.422 1 92.12 69 ALA B CA 1
ATOM 1709 C C . ALA B 1 69 ? 14.852 11.43 14.242 1 92.12 69 ALA B C 1
ATOM 1711 O O . ALA B 1 69 ? 15.438 11.977 15.18 1 92.12 69 ALA B O 1
ATOM 1712 N N . SER B 1 70 ? 14.82 11.992 13.055 1 93.75 70 SER B N 1
ATOM 1713 C CA . SER B 1 70 ? 15.336 13.336 12.805 1 93.75 70 SER B CA 1
ATOM 1714 C C 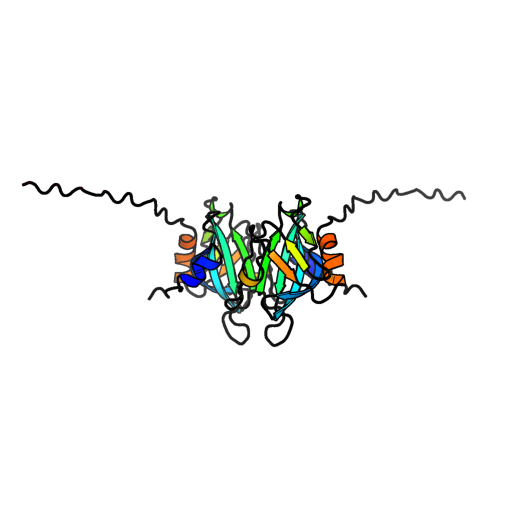. SER B 1 70 ? 14.359 14.398 13.289 1 93.75 70 SER B C 1
ATOM 1716 O O . SER B 1 70 ? 13.172 14.359 12.961 1 93.75 70 SER B O 1
ATOM 1718 N N . PRO B 1 71 ? 14.875 15.391 14 1 93.12 71 PRO B N 1
ATOM 1719 C CA . PRO B 1 71 ? 13.984 16.453 14.477 1 93.12 71 PRO B CA 1
ATOM 1720 C C . PRO B 1 71 ? 13.5 17.359 13.344 1 93.12 71 PRO B C 1
ATOM 1722 O O . PRO B 1 71 ? 12.57 18.156 13.539 1 93.12 71 PRO B O 1
ATOM 1725 N N . THR B 1 72 ? 14.086 17.172 12.148 1 94.94 72 THR B N 1
ATOM 1726 C CA . THR B 1 72 ? 13.734 18.094 11.07 1 94.94 72 THR B CA 1
ATOM 1727 C C . THR B 1 72 ? 12.945 17.375 9.984 1 94.94 72 THR B C 1
ATOM 1729 O O . THR B 1 72 ? 12.648 17.953 8.938 1 94.94 72 THR B O 1
ATOM 1732 N N . TRP B 1 73 ? 12.641 16.141 10.211 1 96.62 73 TRP B N 1
ATOM 1733 C CA . TRP B 1 73 ? 12.008 15.383 9.141 1 96.62 73 TRP B CA 1
ATOM 1734 C C . TRP B 1 73 ? 10.602 15.906 8.859 1 96.62 73 TRP B C 1
ATOM 1736 O O . TRP B 1 73 ? 10.086 15.75 7.75 1 96.62 73 TRP B O 1
ATOM 1746 N N . LEU B 1 74 ? 10 16.5 9.914 1 97.75 74 LEU B N 1
ATOM 1747 C CA . LEU B 1 74 ? 8.641 17.016 9.867 1 97.75 74 LEU B CA 1
ATOM 1748 C C . LEU B 1 74 ? 8.617 18.5 10.25 1 97.75 74 LEU B C 1
ATOM 1750 O O . LEU B 1 74 ? 9 18.859 11.359 1 97.75 74 LEU B O 1
ATOM 1754 N N . GLN B 1 75 ? 8.141 19.328 9.258 1 97.44 75 GLN B N 1
ATOM 1755 C CA . GLN B 1 75 ? 8.156 20.766 9.484 1 97.44 75 GLN B CA 1
ATOM 1756 C C . GLN B 1 75 ? 6.805 21.391 9.164 1 97.44 75 GLN B C 1
ATOM 1758 O O . GLN B 1 75 ? 6.277 21.219 8.062 1 97.44 75 GLN B O 1
ATOM 1763 N N . ARG B 1 76 ? 6.297 22.141 10.117 1 97.38 76 ARG B N 1
ATOM 1764 C CA . ARG B 1 76 ? 5.102 22.938 9.852 1 97.38 76 ARG B CA 1
ATOM 1765 C C . ARG B 1 76 ? 5.422 24.125 8.953 1 97.38 76 ARG B C 1
ATOM 1767 O O . ARG B 1 76 ? 6.363 24.875 9.219 1 97.38 76 ARG B O 1
ATOM 1774 N N . LYS B 1 77 ? 4.734 24.312 7.855 1 97.31 77 LYS B N 1
ATOM 1775 C CA . LYS B 1 77 ? 4.98 25.406 6.91 1 97.31 77 LYS B CA 1
ATOM 1776 C C . LYS B 1 77 ? 3.836 26.406 6.918 1 97.31 77 LYS B C 1
ATOM 1778 O O . LYS B 1 77 ? 3.936 27.469 6.309 1 97.31 77 LYS B O 1
ATOM 1783 N N . GLY B 1 78 ? 2.795 26.219 7.574 1 97.25 78 GLY B N 1
ATOM 1784 C CA . GLY B 1 78 ? 1.615 27.062 7.691 1 97.25 78 GLY B CA 1
ATOM 1785 C C . GLY B 1 78 ? 0.559 26.484 8.609 1 97.25 78 GLY B C 1
ATOM 1786 O O . GLY B 1 78 ? 0.828 25.531 9.352 1 97.25 78 GLY B O 1
ATOM 1787 N N . ARG B 1 79 ? -0.569 26.984 8.547 1 98.25 79 ARG B N 1
ATOM 1788 C CA . ARG B 1 79 ? -1.65 26.547 9.422 1 98.25 79 ARG B CA 1
ATOM 1789 C C . ARG B 1 79 ? -2.141 25.156 9.031 1 98.25 79 ARG B C 1
ATOM 1791 O O . ARG B 1 79 ? -2.596 24.391 9.891 1 98.25 79 ARG B O 1
ATOM 1798 N N . LYS B 1 80 ? -2.016 24.859 7.766 1 98.81 80 LYS B N 1
ATOM 1799 C CA . LYS B 1 80 ? -2.598 23.609 7.312 1 98.81 80 LYS B CA 1
ATOM 1800 C C . LYS B 1 80 ? -1.564 22.75 6.578 1 98.81 80 LYS B C 1
ATOM 1802 O O . LYS B 1 80 ? -1.883 21.672 6.086 1 98.81 80 LYS B O 1
ATOM 1807 N N . ARG B 1 81 ? -0.304 23.219 6.52 1 98.56 81 ARG B N 1
ATOM 1808 C CA . ARG B 1 81 ? 0.686 22.562 5.672 1 98.56 81 ARG B CA 1
ATOM 1809 C C . ARG B 1 81 ? 1.833 22 6.5 1 98.56 81 ARG B C 1
ATOM 1811 O O . ARG B 1 81 ? 2.355 22.672 7.391 1 98.56 81 ARG B O 1
ATOM 1818 N N . VAL B 1 82 ? 2.234 20.797 6.219 1 98.62 82 VAL B N 1
ATOM 1819 C CA . VAL B 1 82 ? 3.371 20.125 6.84 1 98.62 82 VAL B CA 1
ATOM 1820 C C . VAL B 1 82 ? 4.27 19.516 5.758 1 98.62 82 VAL B C 1
ATOM 1822 O O . VAL B 1 82 ? 3.779 18.922 4.793 1 98.62 82 VAL B O 1
ATOM 1825 N N . TRP B 1 83 ? 5.555 19.703 5.895 1 98.5 83 TRP B N 1
ATOM 1826 C CA . TRP B 1 83 ? 6.539 19.094 5 1 98.5 83 TRP B CA 1
ATOM 1827 C C . TRP B 1 83 ? 7.188 17.875 5.648 1 98.5 83 TRP B C 1
ATOM 1829 O O . TRP B 1 83 ? 7.57 17.922 6.82 1 98.5 83 TRP B O 1
ATOM 1839 N N . LEU B 1 84 ? 7.281 16.875 4.945 1 98.25 84 LEU B N 1
ATOM 1840 C CA . LEU B 1 84 ? 8.016 15.672 5.34 1 98.25 84 LEU B CA 1
ATOM 1841 C C . LEU B 1 84 ? 9.266 15.492 4.484 1 98.25 84 LEU B C 1
ATOM 1843 O O . LEU B 1 84 ? 9.188 15.492 3.254 1 98.25 84 LEU B O 1
ATOM 1847 N N . LYS B 1 85 ? 10.367 15.328 5.156 1 96.5 85 LYS B N 1
ATOM 1848 C CA . LYS B 1 85 ? 11.625 15.125 4.449 1 96.5 85 LYS B CA 1
ATOM 1849 C C . LYS B 1 85 ? 11.953 13.641 4.312 1 96.5 85 LYS B C 1
ATOM 1851 O O . LYS B 1 85 ? 11.727 12.867 5.238 1 96.5 85 LYS B O 1
ATOM 1856 N N . ASP B 1 86 ? 12.461 13.281 3.137 1 93.25 86 ASP B N 1
ATOM 1857 C CA . ASP B 1 86 ? 13.031 11.969 2.871 1 93.25 86 ASP B CA 1
ATOM 1858 C C . ASP B 1 86 ? 11.969 10.875 2.979 1 93.25 86 ASP B C 1
ATOM 1860 O O . ASP B 1 86 ? 12.227 9.805 3.541 1 93.25 86 ASP B O 1
ATOM 1864 N N . VAL B 1 87 ? 10.805 11.164 2.531 1 93.94 87 VAL B N 1
ATOM 1865 C CA . VAL B 1 87 ? 9.719 10.188 2.525 1 93.94 87 VAL B CA 1
ATOM 1866 C C . VAL B 1 87 ? 9.445 9.734 1.095 1 93.94 87 VAL B C 1
ATOM 1868 O O . VAL B 1 87 ? 9.258 10.555 0.199 1 93.94 87 VAL B O 1
ATOM 1871 N N . HIS B 1 88 ? 9.516 8.445 0.891 1 90.19 88 HIS B N 1
ATOM 1872 C CA . HIS B 1 88 ? 9.172 7.836 -0.389 1 90.19 88 HIS B CA 1
ATOM 1873 C C . HIS B 1 88 ? 7.723 7.379 -0.41 1 90.19 88 HIS B C 1
ATOM 1875 O O . HIS B 1 88 ? 7.254 6.734 0.533 1 90.19 88 HIS B O 1
ATOM 1881 N N . LEU B 1 89 ? 7.059 7.68 -1.526 1 93.44 89 LEU B N 1
ATOM 1882 C CA . LEU B 1 89 ? 5.68 7.219 -1.671 1 93.44 89 LEU B CA 1
ATOM 1883 C C . LEU B 1 89 ? 5.605 6.012 -2.602 1 93.44 89 LEU B C 1
ATOM 1885 O O . LEU B 1 89 ? 6.281 5.977 -3.633 1 93.44 89 LEU B O 1
ATOM 1889 N N . TYR B 1 90 ? 4.828 5.07 -2.186 1 89.62 90 TYR B N 1
ATOM 1890 C CA . TYR B 1 90 ? 4.305 4.07 -3.109 1 89.62 90 TYR B CA 1
ATOM 1891 C C . TYR B 1 90 ? 2.932 4.48 -3.631 1 89.62 90 TYR B C 1
ATOM 1893 O O . TYR B 1 90 ? 1.954 4.492 -2.881 1 89.62 90 TYR B O 1
ATOM 1901 N N . VAL B 1 91 ? 2.887 4.746 -4.926 1 92.06 91 VAL B N 1
ATOM 1902 C CA . VAL B 1 91 ? 1.677 5.305 -5.52 1 92.06 91 VAL B CA 1
ATOM 1903 C C . VAL B 1 91 ? 0.883 4.203 -6.215 1 92.06 91 VAL B C 1
ATOM 1905 O O . VAL B 1 91 ? 1.438 3.434 -7.004 1 92.06 91 VAL B O 1
ATOM 1908 N N . PHE B 1 92 ? -0.468 4.211 -5.945 1 90.31 92 PHE B N 1
ATOM 1909 C CA . PHE B 1 92 ? -1.322 3.148 -6.465 1 90.31 92 PHE B CA 1
ATOM 1910 C C . PHE B 1 92 ? -2.301 3.695 -7.496 1 90.31 92 PHE B C 1
ATOM 1912 O O . PHE B 1 92 ? -3.006 2.93 -8.156 1 90.31 92 PHE B O 1
ATOM 1919 N N . CYS B 1 93 ? -2.402 4.945 -7.551 1 88.5 93 CYS B N 1
ATOM 1920 C CA . CYS B 1 93 ? -3.338 5.605 -8.453 1 88.5 93 CYS B CA 1
ATOM 1921 C C . CYS B 1 93 ? -2.611 6.211 -9.648 1 88.5 93 CYS B C 1
ATOM 1923 O O . CYS B 1 93 ? -1.774 7.102 -9.484 1 88.5 93 CYS B O 1
ATOM 1925 N N . GLN B 1 94 ? -3.018 5.832 -10.789 1 83.94 94 GLN B N 1
ATOM 1926 C CA . GLN B 1 94 ? -2.328 6.227 -12.016 1 83.94 94 GLN B CA 1
ATOM 1927 C C . GLN B 1 94 ? -2.473 7.723 -12.266 1 83.94 94 GLN B C 1
ATOM 1929 O O . GLN B 1 94 ? -1.564 8.352 -12.812 1 83.94 94 GLN B O 1
ATOM 1934 N N . GLU B 1 95 ? -3.572 8.281 -11.875 1 88.31 95 GLU B N 1
ATOM 1935 C CA . GLU B 1 95 ? -3.84 9.688 -12.148 1 88.31 95 GLU B CA 1
ATOM 1936 C C . GLU B 1 95 ? -3.137 10.586 -11.133 1 88.31 95 GLU B C 1
ATOM 1938 O O . GLU B 1 95 ? -3.035 11.797 -11.336 1 88.31 95 GLU B O 1
ATOM 1943 N N . TYR B 1 96 ? -2.68 10 -10.133 1 93.25 96 TYR B N 1
ATOM 1944 C CA . TYR B 1 96 ? -2.057 10.773 -9.07 1 93.25 96 TYR B CA 1
ATOM 1945 C C . TYR B 1 96 ? -0.667 11.25 -9.477 1 93.25 96 TYR B C 1
ATOM 1947 O O . TYR B 1 96 ? 0.141 10.469 -9.984 1 93.25 96 TYR B O 1
ATOM 1955 N N . ARG B 1 97 ? -0.402 12.539 -9.219 1 93.44 97 ARG B N 1
ATOM 1956 C CA . ARG B 1 97 ? 0.895 13.148 -9.508 1 93.44 97 ARG B CA 1
ATOM 1957 C C . ARG B 1 97 ? 1.555 13.664 -8.234 1 93.44 97 ARG B C 1
ATOM 1959 O O . ARG B 1 97 ? 1.306 14.797 -7.812 1 93.44 97 ARG B O 1
ATOM 1966 N N . GLN B 1 98 ? 2.471 12.828 -7.766 1 93.62 98 GLN B N 1
ATOM 1967 C CA . GLN B 1 98 ? 3.09 13.18 -6.492 1 93.62 98 GLN B CA 1
ATOM 1968 C C . GLN B 1 98 ? 3.951 14.43 -6.625 1 93.62 98 GLN B C 1
ATOM 1970 O O . GLN B 1 98 ? 4.168 15.148 -5.648 1 93.62 98 GLN B O 1
ATOM 1975 N N . GLN B 1 99 ? 4.477 14.695 -7.785 1 93.81 99 GLN B N 1
ATOM 1976 C CA . GLN B 1 99 ? 5.348 15.844 -8.008 1 93.81 99 GLN B CA 1
ATOM 1977 C C . GLN B 1 99 ? 4.664 17.141 -7.605 1 93.81 99 GLN B C 1
ATOM 1979 O O . GLN B 1 99 ? 5.324 18.094 -7.172 1 93.81 99 GLN B O 1
ATOM 1984 N N . ASN B 1 100 ? 3.336 17.203 -7.715 1 95.5 100 ASN B N 1
ATOM 1985 C CA . ASN B 1 100 ? 2.588 18.391 -7.336 1 95.5 100 ASN B CA 1
ATOM 1986 C C . ASN B 1 100 ? 2.678 18.656 -5.832 1 95.5 100 ASN B C 1
ATOM 1988 O O . ASN B 1 100 ? 2.389 19.766 -5.375 1 95.5 100 ASN B O 1
ATOM 1992 N N . GLN B 1 101 ? 3.066 17.641 -5.062 1 97.12 101 GLN B N 1
ATOM 1993 C CA . GLN B 1 101 ? 3.141 17.766 -3.611 1 97.12 101 GLN B CA 1
ATOM 1994 C C . GLN B 1 101 ? 4.586 17.891 -3.143 1 97.12 101 GLN B C 1
ATOM 1996 O O . GLN B 1 101 ? 4.848 18.047 -1.947 1 97.12 101 GLN B O 1
ATOM 2001 N N . ARG B 1 102 ? 5.516 17.75 -4.004 1 96.81 102 ARG B N 1
ATOM 2002 C CA . ARG B 1 102 ? 6.922 17.906 -3.646 1 96.81 102 ARG B CA 1
ATOM 2003 C C . ARG B 1 102 ? 7.359 19.359 -3.725 1 96.81 102 ARG B C 1
ATOM 2005 O O . ARG B 1 102 ? 7.09 20.047 -4.719 1 96.81 102 ARG B O 1
ATOM 2012 N N . LYS B 1 103 ? 7.941 19.797 -2.648 1 95.69 103 LYS B N 1
ATOM 2013 C CA . LYS B 1 103 ? 8.242 21.219 -2.5 1 95.69 103 LYS B CA 1
ATOM 2014 C C . LYS B 1 103 ? 9.719 21.438 -2.172 1 95.69 103 LYS B C 1
ATOM 2016 O O . LYS B 1 103 ? 10.344 20.609 -1.523 1 95.69 103 LYS B O 1
ATOM 2021 N N . GLY B 1 104 ? 10.18 22.625 -2.508 1 92.19 104 GLY B N 1
ATOM 2022 C CA . GLY B 1 104 ? 11.539 23.016 -2.168 1 92.19 104 GLY B CA 1
ATOM 2023 C C . GLY B 1 104 ? 12.594 22.297 -2.988 1 92.19 104 GLY B C 1
ATOM 2024 O O . GLY B 1 104 ? 12.273 21.391 -3.764 1 92.19 104 GLY B O 1
ATOM 2025 N N . GLU B 1 105 ? 13.805 22.641 -2.748 1 90.12 105 GLU B N 1
ATOM 2026 C CA . GLU B 1 105 ? 14.93 22.094 -3.498 1 90.12 105 GLU B CA 1
ATOM 2027 C C . GLU B 1 105 ? 15.164 20.609 -3.156 1 90.12 105 GLU B C 1
ATOM 2029 O O . GLU B 1 105 ? 15.531 19.828 -4.023 1 90.12 105 GLU B O 1
ATOM 2034 N N . ALA B 1 106 ? 14.867 20.281 -1.903 1 89.81 106 ALA B N 1
ATOM 2035 C CA . ALA B 1 106 ? 15.133 18.906 -1.45 1 89.81 106 ALA B CA 1
ATOM 2036 C C . ALA B 1 106 ? 13.953 18 -1.76 1 89.81 106 ALA B C 1
ATOM 2038 O O . ALA B 1 106 ? 14.008 16.797 -1.498 1 89.81 106 ALA B O 1
ATOM 2039 N N . GLY B 1 107 ? 12.891 18.547 -2.297 1 94.88 107 GLY B N 1
ATOM 2040 C CA . GLY B 1 107 ? 11.75 17.734 -2.689 1 94.88 107 GLY B CA 1
ATOM 2041 C C . GLY B 1 107 ? 10.961 17.203 -1.509 1 94.88 107 GLY B C 1
ATOM 2042 O O . GLY B 1 107 ? 10.523 16.047 -1.512 1 94.88 107 GLY B O 1
ATOM 2043 N N . ALA B 1 108 ? 10.828 18 -0.422 1 97.44 108 ALA B N 1
ATOM 2044 C CA . ALA B 1 108 ? 10.016 17.609 0.726 1 97.44 108 ALA B CA 1
ATOM 2045 C C . ALA B 1 108 ? 8.57 17.344 0.309 1 97.44 108 ALA B C 1
ATOM 2047 O O . ALA B 1 108 ? 8.023 18.062 -0.54 1 97.44 108 ALA B O 1
ATOM 2048 N N . PHE B 1 109 ? 7.977 16.375 0.873 1 98 109 PHE B N 1
ATOM 2049 C CA . PHE B 1 109 ? 6.59 16.047 0.572 1 98 109 PHE B CA 1
ATOM 2050 C C . PHE B 1 109 ? 5.637 16.891 1.414 1 98 109 PHE B C 1
ATOM 2052 O O . PHE B 1 109 ? 5.676 16.828 2.645 1 98 109 PHE B O 1
ATOM 2059 N N . GLU B 1 110 ? 4.805 17.641 0.775 1 98.62 110 GLU B N 1
ATOM 2060 C CA . GLU B 1 110 ? 3.885 18.5 1.503 1 98.62 110 GLU B CA 1
ATOM 2061 C C . GLU B 1 110 ? 2.531 17.828 1.708 1 98.62 110 GLU B C 1
ATOM 2063 O O . GLU B 1 110 ? 1.932 17.328 0.755 1 98.62 110 GLU B O 1
ATOM 2068 N N . ILE B 1 111 ? 2.102 17.797 2.908 1 98.81 111 ILE B N 1
ATOM 2069 C CA . ILE B 1 111 ? 0.733 17.422 3.246 1 98.81 111 ILE B CA 1
ATOM 2070 C C . ILE B 1 111 ? -0.085 18.672 3.562 1 98.81 111 ILE B C 1
ATOM 2072 O O . ILE B 1 111 ? 0.272 19.438 4.453 1 98.81 111 ILE B O 1
ATOM 2076 N N . ASN B 1 112 ? -1.162 18.891 2.779 1 98.81 112 ASN B N 1
ATOM 2077 C CA . ASN B 1 112 ? -2.117 19.969 3.014 1 98.81 112 ASN B CA 1
ATOM 2078 C C . ASN B 1 112 ? -3.385 19.453 3.689 1 98.81 112 ASN B C 1
ATOM 2080 O O . ASN B 1 112 ? -4.195 18.766 3.061 1 98.81 112 ASN B O 1
ATOM 2084 N N . PHE B 1 113 ? -3.541 19.859 4.898 1 98.88 113 PHE B N 1
ATOM 2085 C CA . PHE B 1 113 ? -4.699 19.391 5.652 1 98.88 113 PHE B CA 1
ATOM 2086 C C . PHE B 1 113 ? -5.914 20.266 5.371 1 98.88 113 PHE B C 1
ATOM 2088 O O . PHE B 1 113 ? -5.781 21.453 5.125 1 98.88 113 PHE B O 1
ATOM 2095 N N . VAL B 1 114 ? -7.07 19.641 5.418 1 98.81 114 VAL B N 1
ATOM 2096 C CA . VAL B 1 114 ? -8.312 20.391 5.25 1 98.81 114 VAL B CA 1
ATOM 2097 C C . VAL B 1 114 ? -8.547 21.297 6.457 1 98.81 114 VAL B C 1
ATOM 2099 O O . VAL B 1 114 ? -9.008 22.422 6.312 1 98.81 114 VAL B O 1
ATOM 2102 N N . SER B 1 115 ? -8.188 20.828 7.586 1 98.69 115 SER B N 1
ATOM 2103 C CA . SER B 1 115 ? -8.398 21.594 8.805 1 98.69 115 SER B CA 1
ATOM 2104 C C . SER B 1 115 ? -7.074 21.938 9.484 1 98.69 115 SER B C 1
ATOM 2106 O O . SER B 1 115 ? -6.113 21.172 9.391 1 98.69 115 SER B O 1
ATOM 2108 N N . GLU B 1 116 ? -7.129 22.984 10.25 1 98.62 116 GLU B N 1
ATOM 2109 C CA . GLU B 1 116 ? -5.949 23.359 11.031 1 98.62 116 GLU B CA 1
ATOM 2110 C C . GLU B 1 116 ? -5.664 22.328 12.117 1 98.62 116 GLU B C 1
ATOM 2112 O O . GLU B 1 116 ? -4.504 22.062 12.438 1 98.62 116 GLU B O 1
ATOM 2117 N N . SER B 1 117 ? -6.668 21.859 12.656 1 98.31 117 SER B N 1
ATOM 2118 C CA . SER B 1 117 ? -6.531 20.859 13.703 1 98.31 117 SER B CA 1
ATOM 2119 C C . SER B 1 117 ? -5.77 19.625 13.188 1 98.31 117 SER B C 1
ATOM 2121 O O . SER B 1 117 ? -4.965 19.047 13.914 1 98.31 117 SER B O 1
ATOM 2123 N N . GLY B 1 118 ? -6.039 19.25 11.961 1 98.5 118 GLY B N 1
ATOM 2124 C CA . GLY B 1 118 ? -5.305 18.141 11.375 1 98.5 118 GLY B CA 1
ATOM 2125 C C . GLY B 1 118 ? -3.805 18.375 11.344 1 98.5 118 GLY B C 1
ATOM 2126 O O . GLY B 1 118 ? -3.031 17.516 11.789 1 98.5 118 GLY B O 1
ATOM 2127 N N . ALA B 1 119 ? -3.439 19.5 10.859 1 98.75 119 ALA B N 1
ATOM 2128 C CA . ALA B 1 119 ? -2.018 19.828 10.789 1 98.75 119 ALA B CA 1
ATOM 2129 C C . ALA B 1 119 ? -1.404 19.922 12.18 1 98.75 119 ALA B C 1
ATOM 2131 O O . ALA B 1 119 ? -0.263 19.516 12.391 1 98.75 119 ALA B O 1
ATOM 2132 N N . ALA B 1 120 ? -2.16 20.438 13.094 1 98.12 120 ALA B N 1
ATOM 2133 C CA . ALA B 1 120 ? -1.663 20.672 14.445 1 98.12 120 ALA B CA 1
ATOM 2134 C C . ALA B 1 120 ? -1.406 19.359 15.172 1 98.12 120 ALA B C 1
ATOM 2136 O O . ALA B 1 120 ? -0.455 19.25 15.945 1 98.12 120 ALA B O 1
ATOM 2137 N N . HIS B 1 121 ? -2.203 18.344 14.984 1 98.06 121 HIS B N 1
ATOM 2138 C CA . HIS B 1 121 ? -2.127 17.094 15.742 1 98.06 121 HIS B CA 1
ATOM 2139 C C . HIS B 1 121 ? -1.297 16.047 15.008 1 98.06 121 HIS B C 1
ATOM 2141 O O . HIS B 1 121 ? -0.913 15.039 15.594 1 98.06 121 HIS B O 1
ATOM 2147 N N . PHE B 1 122 ? -0.971 16.297 13.781 1 98.56 122 PHE B N 1
ATOM 2148 C CA . PHE B 1 122 ? -0.271 15.328 12.953 1 98.56 122 PHE B CA 1
ATOM 2149 C C . PHE B 1 122 ? 1.063 14.938 13.586 1 98.56 122 PHE B C 1
ATOM 2151 O O . PHE B 1 122 ? 1.393 13.758 13.672 1 98.56 122 PHE B O 1
ATOM 2158 N N . PRO B 1 123 ? 1.865 15.859 14.117 1 97.56 123 PRO B N 1
ATOM 2159 C CA . PRO B 1 123 ? 3.143 15.469 14.719 1 97.56 123 PRO B CA 1
ATOM 2160 C C . PRO B 1 123 ? 2.971 14.516 15.898 1 97.56 123 PRO B C 1
ATOM 2162 O O . PRO B 1 123 ? 3.84 13.672 16.156 1 97.56 123 PRO B O 1
ATOM 2165 N N . GLU B 1 124 ? 1.825 14.57 16.562 1 96.81 124 GLU B N 1
ATOM 2166 C CA . GLU B 1 124 ? 1.583 13.742 17.75 1 96.81 124 GLU B CA 1
ATOM 2167 C C . GLU B 1 124 ? 1.431 12.273 17.359 1 96.81 124 GLU B C 1
ATOM 2169 O O . GLU B 1 124 ? 1.572 11.383 18.203 1 96.81 124 GLU B O 1
ATOM 2174 N N . ALA B 1 125 ? 1.112 12.023 16.109 1 97.12 125 ALA B N 1
ATOM 2175 C CA . ALA B 1 125 ? 0.908 10.656 15.625 1 97.12 125 ALA B CA 1
ATOM 2176 C C . ALA B 1 125 ? 2.168 9.82 15.812 1 97.12 125 ALA B C 1
ATOM 2178 O O . ALA B 1 125 ? 2.094 8.594 15.922 1 97.12 125 ALA B O 1
ATOM 2179 N N . PHE B 1 126 ? 3.273 10.492 15.883 1 96.62 126 PHE B N 1
ATOM 2180 C CA . PHE B 1 126 ? 4.547 9.781 15.828 1 96.62 126 PHE B CA 1
ATOM 2181 C C . PHE B 1 126 ? 5.223 9.773 17.188 1 96.62 126 PHE B C 1
ATOM 2183 O O . PHE B 1 126 ? 6.371 9.344 17.312 1 96.62 126 PHE B O 1
ATOM 2190 N N . LEU B 1 127 ? 4.531 10.258 18.156 1 89.44 127 LEU B N 1
ATOM 2191 C CA . LEU B 1 127 ? 5.062 10.25 19.516 1 89.44 127 LEU B CA 1
ATOM 2192 C C . LEU B 1 127 ? 4.773 8.93 20.203 1 89.44 127 LEU B C 1
ATOM 2194 O O . LEU B 1 127 ? 3.711 8.336 20.016 1 89.44 127 LEU B O 1
ATOM 2198 N N . SER B 1 128 ? 5.625 7.961 20.094 1 68.19 128 SER B N 1
ATOM 2199 C CA . SER B 1 128 ? 5.438 6.691 20.797 1 68.19 128 SER B CA 1
ATOM 2200 C C . SER B 1 128 ? 4.871 6.906 22.188 1 68.19 128 SER B C 1
ATOM 2202 O O . SER B 1 128 ? 5.328 7.785 22.922 1 68.19 128 SER B O 1
ATOM 2204 N N . ALA B 1 129 ? 3.539 6.793 22.328 1 53.56 129 ALA B N 1
ATOM 2205 C CA . ALA B 1 129 ? 3.152 6.809 23.734 1 53.56 129 ALA B CA 1
ATOM 2206 C C . ALA B 1 129 ? 4.133 6.004 24.578 1 53.56 129 ALA B C 1
ATOM 2208 O O . ALA B 1 129 ? 4.309 4.805 24.359 1 53.56 129 ALA B O 1
ATOM 2209 N N . ALA B 1 130 ? 5.152 6.484 25.031 1 46.12 130 ALA B N 1
ATOM 2210 C CA . ALA B 1 130 ? 5.891 5.867 26.141 1 46.12 130 ALA B CA 1
ATOM 2211 C C . ALA B 1 130 ? 4.945 5.156 27.094 1 46.12 130 ALA B C 1
ATOM 2213 O O . ALA B 1 130 ? 4.449 5.766 28.047 1 46.12 130 ALA B O 1
ATOM 2214 N N . SER B 1 131 ? 3.842 4.789 26.734 1 44.62 131 SER B N 1
ATOM 2215 C CA . SER B 1 131 ? 3.186 4.07 27.812 1 44.62 131 SER B CA 1
ATOM 2216 C C . SER B 1 131 ? 4.098 2.998 28.406 1 44.62 131 SER B C 1
ATOM 2218 O O . SER B 1 131 ? 4.277 1.934 27.812 1 44.62 131 SER B O 1
ATOM 2220 N N . GLY B 1 132 ? 5.336 3.385 28.844 1 39.94 132 GLY B N 1
ATOM 2221 C CA . GLY B 1 132 ? 6.02 2.5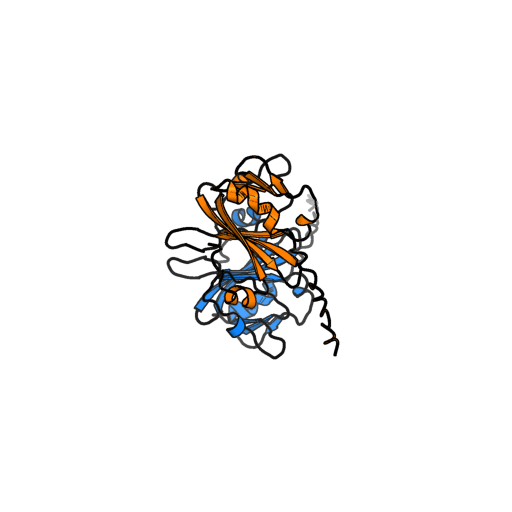31 29.797 1 39.94 132 GLY B CA 1
ATOM 2222 C C . GLY B 1 132 ? 5.07 1.708 30.656 1 39.94 132 GLY B C 1
ATOM 2223 O O . GLY B 1 132 ? 3.883 2.02 30.75 1 39.94 132 GLY B O 1
ATOM 2224 N N . PRO B 1 133 ? 5.363 0.395 30.828 1 40.16 133 PRO B N 1
ATOM 2225 C CA . PRO B 1 133 ? 4.59 -0.366 31.812 1 40.16 133 PRO B CA 1
ATOM 2226 C C . PRO B 1 133 ? 4.246 0.455 33.062 1 40.16 133 PRO B C 1
ATOM 2228 O O . PRO B 1 133 ? 5.121 1.101 33.625 1 40.16 133 PRO B O 1
ATOM 2231 N N . SER B 1 134 ? 3.264 1.285 33.031 1 38.5 134 SER B N 1
ATOM 2232 C CA . SER B 1 134 ? 2.84 1.756 34.344 1 38.5 134 SER B CA 1
ATOM 2233 C C . SER B 1 134 ? 3.021 0.673 35.406 1 38.5 134 SER B C 1
ATOM 2235 O O . SER B 1 134 ? 2.445 -0.411 35.281 1 38.5 134 SER B O 1
ATOM 2237 N N . THR B 1 135 ? 4.273 0.517 35.906 1 38.69 135 THR B N 1
ATOM 2238 C CA . THR B 1 135 ? 4.465 -0.228 37.156 1 38.69 135 THR B CA 1
ATOM 2239 C C . THR B 1 135 ? 3.346 0.072 38.156 1 38.69 135 THR B C 1
ATOM 2241 O O . THR B 1 135 ? 3.219 1.2 38.625 1 38.69 135 THR B O 1
ATOM 2244 N N . GLY B 1 136 ? 2.178 -0.385 37.875 1 35.78 136 GLY B N 1
ATOM 2245 C CA . GLY B 1 136 ? 1.164 -0.441 38.938 1 35.78 136 GLY B CA 1
ATOM 2246 C C . GLY B 1 136 ? 1.736 -0.716 40.312 1 35.78 136 GLY B C 1
ATOM 2247 O O . GLY B 1 136 ? 2.334 -1.769 40.531 1 35.78 136 GLY B O 1
ATOM 2248 N N . SER B 1 137 ? 2.316 0.346 40.906 1 35.75 137 SER B N 1
ATOM 2249 C CA . SER B 1 137 ? 2.631 0.296 42.344 1 35.75 137 SER B CA 1
ATOM 2250 C C . SER B 1 137 ? 1.493 -0.332 43.125 1 35.75 137 SER B C 1
ATOM 2252 O O . SER B 1 137 ? 0.375 0.186 43.125 1 35.75 137 SER B O 1
ATOM 2254 N N . HIS B 1 138 ? 1.395 -1.645 43.156 1 38.22 138 HIS B N 1
ATOM 2255 C CA . HIS B 1 138 ? 0.6 -2.402 44.094 1 38.22 138 HIS B CA 1
ATOM 2256 C C . HIS B 1 138 ? 0.778 -1.862 45.531 1 38.22 138 HIS B C 1
ATOM 2258 O O . HIS B 1 138 ? 1.812 -2.092 46.156 1 38.22 138 HIS B O 1
ATOM 2264 N N . GLN B 1 139 ? 0.496 -0.569 45.781 1 33.09 139 GLN B N 1
ATOM 2265 C CA . GLN B 1 139 ? 0.466 -0.154 47.188 1 33.09 139 GLN B CA 1
ATOM 2266 C C . GLN B 1 139 ? -0.341 -1.134 48.031 1 33.09 139 GLN B C 1
ATOM 2268 O O . GLN B 1 139 ? -1.528 -1.349 47.781 1 33.09 139 GLN B O 1
ATOM 2273 N N . ALA B 1 140 ? 0.293 -2.223 48.656 1 35.97 140 ALA B N 1
ATOM 2274 C CA . ALA B 1 140 ? -0.153 -3.141 49.688 1 35.97 140 ALA B CA 1
ATOM 2275 C C . ALA B 1 140 ? -0.794 -2.383 50.844 1 35.97 140 ALA B C 1
ATOM 2277 O O . ALA B 1 140 ? -0.113 -1.658 51.562 1 35.97 140 ALA B O 1
ATOM 2278 N N . ILE B 1 141 ? -2.012 -1.854 50.656 1 33.78 141 ILE B N 1
ATOM 2279 C CA . ILE B 1 141 ? -2.754 -1.344 51.812 1 33.78 141 ILE B CA 1
ATOM 2280 C C . ILE B 1 141 ? -2.689 -2.352 52.969 1 33.78 141 ILE B C 1
ATOM 2282 O O . ILE B 1 141 ? -3.197 -3.469 52.844 1 33.78 141 ILE B O 1
ATOM 2286 N N . GLU B 1 142 ? -1.516 -2.518 53.594 1 32.44 142 GLU B N 1
ATOM 2287 C CA . GLU B 1 142 ? -1.379 -3.205 54.875 1 32.44 142 GLU B CA 1
ATOM 2288 C C . GLU B 1 142 ? -2.494 -2.805 55.844 1 32.44 142 GLU B C 1
ATOM 2290 O O . GLU B 1 142 ? -2.686 -1.618 56.125 1 32.44 142 GLU B O 1
ATOM 2295 N N . ASP B 1 143 ? -3.588 -3.621 55.844 1 32.12 143 ASP B N 1
ATOM 2296 C CA . ASP B 1 143 ? -4.66 -3.623 56.812 1 32.12 143 ASP B CA 1
ATOM 2297 C C . ASP B 1 143 ? -4.098 -3.518 58.25 1 32.12 143 ASP B C 1
ATOM 2299 O O . ASP B 1 143 ? -3.369 -4.406 58.688 1 32.12 143 ASP B O 1
ATOM 2303 N N . ALA B 1 144 ? -3.6 -2.373 58.656 1 28.42 144 ALA B N 1
ATOM 2304 C CA . ALA B 1 144 ? -3.279 -2.109 60.062 1 28.42 144 ALA B CA 1
ATOM 2305 C C . ALA B 1 144 ? -4.383 -2.623 60.969 1 28.42 144 ALA B C 1
ATOM 2307 O O . ALA B 1 144 ? -5.48 -2.064 61 1 28.42 144 ALA B O 1
ATOM 2308 N N . LYS B 1 145 ? -4.469 -4.02 61.062 1 25.36 145 LYS B N 1
ATOM 2309 C CA . LYS B 1 145 ? -4.988 -4.492 62.344 1 25.36 145 LYS B CA 1
ATOM 2310 C C . LYS B 1 145 ? -4.023 -4.168 63.5 1 25.36 145 LYS B C 1
ATOM 2312 O O . LYS B 1 145 ? -2.811 -4.344 63.344 1 25.36 145 LYS B O 1
#

Radius of gyration: 22.94 Å; Cα contacts (8 Å, |Δi|>4): 517; chains: 2; bounding box: 58×55×109 Å

InterPro domains:
  IPR057082 PH domain, C-terminal, fungi [PF23076] (16-126)

Solvent-accessible surface area (backbone atoms only — not comparable to full-atom values): 16576 Å² total; per-residue (Å²): 134,78,78,73,68,61,63,68,69,30,63,77,64,50,31,40,80,55,43,73,40,49,27,50,56,80,90,36,65,27,35,38,35,33,32,32,31,67,88,78,68,29,36,36,40,39,31,19,35,57,62,76,92,47,43,60,29,51,36,35,39,29,63,40,64,70,43,74,74,42,87,71,23,62,38,78,75,54,67,26,30,35,32,32,41,91,65,60,66,49,77,60,37,86,86,63,51,67,69,77,35,41,40,75,94,85,49,24,40,50,48,34,29,73,38,48,64,43,43,67,50,49,69,58,45,70,49,71,75,74,68,56,80,72,73,70,72,75,72,74,76,70,71,78,118,133,78,79,74,68,62,65,68,70,32,64,79,64,51,32,41,79,54,42,73,40,50,28,50,57,80,90,37,65,29,34,38,35,33,32,32,32,66,88,79,68,30,35,34,41,40,32,19,34,56,63,75,92,48,42,60,30,51,37,34,37,30,61,42,64,70,44,74,74,43,87,70,22,61,40,78,76,54,68,28,31,35,33,32,42,90,67,60,66,48,76,60,38,86,86,61,52,68,68,77,34,41,40,76,94,85,47,23,40,50,47,32,30,72,38,49,65,44,42,68,50,49,71,58,45,71,51,71,76,74,69,58,79,73,74,73,74,75,75,75,78,72,76,82,123

Sequence (290 aa):
MTIDINASEFRLSGEKKTFQAQIIDDGYQHSLVVYQDIATQSFRLHAMVRDGVLRQCPVWTAFVTHQSASPTWLQRKGRKRVWLKDVHLYVFCQEYRQQNQRKGEAGAFEINFVSESGAAHFPEAFLSAASGPSTGSHQAIEDAKMTIDINASEFRLSGEKKTFQAQIIDDGYQHSLVVYQDIATQSFRLHAMVRDGVLRQCPVWTAFVTHQSASPTWLQRKGRKRVWLKDVHLYVFCQEYRQQNQRKGEAGAFEINFVSESGAAHFPEAFLSAASGPSTGSHQAIEDAK

Organism: Colletotrichum higginsianum (strain IMI 349063) (NCBI:txid759273)